Protein AF-A0A0T6XG56-F1 (afdb_monomer_lite)

Foldseek 3Di:
DDDQDFDPVLLVQLLVPDDPLLNCLQVPADDVVQLRLLLRFPAEAEAEEEPDQADLVLLCLQPVPPVHHHQEYEDAPVCVPPSCVSNVDHQKYHYQQAQWIDHPNDIDGHDDRHPLRRLLRSVPPPPDPPGYEYEYEYEPDDDQSNLVSNVVVVYFYEYEYEPPDPPPDPDDPVSGDHYDYNVCVVVSVVSSSSSNVSSVPDDDD

Radius of gyration: 16.88 Å; chains: 1; bounding box: 38×39×47 Å

Sequence (205 aa):
MAAIVVDEKRYADALSHLDEDARSWVEHAIPDAIAERFAAAAQIVLCADFHRPVRSEDAELYSRNTYAPVWLTFVTPGDMDRGWSRLGNPTGVCCHHTEYLWNRGELQRIPGSTIEERCRHLCPSQQAPKGHFVILLSFDGIQKELVEAVKDLGGVTIVVEDKQREAKDLIDPDNYDMRCPADIQQDILESLFALRRAYQTRPLC

Structure (mmCIF, N/CA/C/O backbone):
data_AF-A0A0T6XG56-F1
#
_entry.id   AF-A0A0T6XG56-F1
#
loop_
_atom_site.group_PDB
_atom_site.id
_atom_site.type_symbol
_atom_site.label_atom_id
_atom_site.label_alt_id
_atom_site.label_comp_id
_atom_site.label_asym_id
_atom_site.label_entity_id
_atom_site.label_seq_id
_atom_site.pdbx_PDB_ins_code
_atom_site.Cartn_x
_atom_site.Cartn_y
_atom_site.Cartn_z
_atom_site.occupancy
_atom_site.B_iso_or_equiv
_atom_site.auth_seq_id
_atom_site.auth_comp_id
_atom_site.auth_asym_id
_atom_site.auth_atom_id
_atom_site.pdbx_PDB_model_num
ATOM 1 N N . MET A 1 1 ? -14.809 -12.874 -2.628 1.00 50.81 1 MET A N 1
ATOM 2 C CA . MET A 1 1 ? -13.843 -12.687 -1.521 1.00 50.81 1 MET A CA 1
ATOM 3 C C . MET A 1 1 ? -14.579 -12.630 -0.195 1.00 50.81 1 MET A C 1
ATOM 5 O O . MET A 1 1 ? -15.725 -12.204 -0.185 1.00 50.81 1 MET A O 1
ATOM 9 N N . ALA A 1 2 ? -13.956 -13.068 0.902 1.00 52.12 2 ALA A N 1
ATOM 10 C CA . ALA A 1 2 ? -14.511 -12.829 2.234 1.00 52.12 2 ALA A CA 1
ATOM 11 C C . ALA A 1 2 ? -14.332 -11.343 2.573 1.00 52.12 2 ALA A C 1
ATOM 13 O O . ALA A 1 2 ? -13.209 -10.847 2.510 1.00 52.12 2 ALA A O 1
ATOM 14 N N . ALA A 1 3 ? -15.425 -10.642 2.872 1.00 68.50 3 ALA A N 1
ATOM 15 C CA . ALA A 1 3 ? -15.363 -9.256 3.320 1.00 68.50 3 ALA A CA 1
ATOM 16 C C . ALA A 1 3 ? -14.587 -9.167 4.646 1.00 68.50 3 ALA A C 1
ATOM 18 O O . ALA A 1 3 ? -14.721 -10.047 5.499 1.00 68.50 3 ALA A O 1
ATOM 19 N N . ILE A 1 4 ? -13.775 -8.119 4.813 1.00 80.94 4 ILE A N 1
ATOM 20 C CA . ILE A 1 4 ? -13.198 -7.776 6.117 1.00 80.94 4 ILE A CA 1
ATOM 21 C C . ILE A 1 4 ? -14.363 -7.291 6.981 1.00 80.94 4 ILE A C 1
ATOM 23 O O . ILE A 1 4 ? -15.010 -6.306 6.639 1.00 80.94 4 ILE A O 1
ATOM 27 N N . VAL A 1 5 ? -14.667 -8.023 8.052 1.00 84.19 5 VAL A N 1
ATOM 28 C CA . VAL A 1 5 ? -15.748 -7.675 8.980 1.00 84.19 5 VAL A CA 1
ATOM 29 C C . VAL A 1 5 ? -15.164 -6.842 10.109 1.00 84.19 5 VAL A C 1
ATOM 31 O O . VAL A 1 5 ? -14.217 -7.274 10.766 1.00 84.19 5 VAL A O 1
ATOM 34 N N . VAL A 1 6 ? -15.738 -5.663 10.327 1.00 88.06 6 VAL A N 1
ATOM 35 C CA . VAL A 1 6 ? -15.314 -4.717 11.359 1.00 88.06 6 VAL A CA 1
ATOM 36 C C . VAL A 1 6 ? -16.251 -4.846 12.556 1.00 88.06 6 VAL A C 1
ATOM 38 O O . VAL A 1 6 ? -17.465 -4.723 12.426 1.00 88.06 6 VAL A O 1
ATOM 41 N N . ASP A 1 7 ? -15.686 -5.105 13.732 1.00 91.31 7 ASP A N 1
ATOM 42 C CA . ASP A 1 7 ? -16.378 -4.887 15.004 1.00 91.31 7 ASP A CA 1
ATOM 43 C C . ASP A 1 7 ? -16.281 -3.406 15.402 1.00 91.31 7 ASP A C 1
ATOM 45 O O . ASP A 1 7 ? -15.208 -2.938 15.792 1.00 91.31 7 ASP A O 1
ATOM 49 N N . GLU A 1 8 ? -17.395 -2.682 15.283 1.00 92.25 8 GLU A N 1
ATOM 50 C CA . GLU A 1 8 ? -17.483 -1.235 15.528 1.00 92.25 8 GLU A CA 1
ATOM 51 C C . GLU A 1 8 ? -17.153 -0.852 16.977 1.00 92.25 8 GLU A C 1
ATOM 53 O O . GLU A 1 8 ? -16.490 0.156 17.220 1.00 92.25 8 GLU A O 1
ATOM 58 N N . LYS A 1 9 ? -17.562 -1.663 17.964 1.00 92.00 9 LYS A N 1
ATOM 59 C CA . LYS A 1 9 ? -17.290 -1.370 19.381 1.00 92.00 9 LYS A CA 1
ATOM 60 C C . LYS A 1 9 ? -15.808 -1.499 19.679 1.00 92.00 9 LYS A C 1
ATOM 62 O O . LYS A 1 9 ? -15.222 -0.639 20.332 1.00 92.00 9 LYS A O 1
ATOM 67 N N . ARG A 1 10 ? -15.203 -2.573 19.177 1.00 92.31 10 ARG A N 1
ATOM 68 C CA . ARG A 1 10 ? -13.766 -2.811 19.295 1.00 92.31 10 ARG A CA 1
ATOM 69 C C . ARG A 1 10 ? -12.958 -1.745 18.560 1.00 92.31 10 ARG A C 1
ATOM 71 O O . ARG A 1 10 ? -11.888 -1.375 19.028 1.00 92.31 10 ARG A O 1
ATOM 78 N N . TYR A 1 11 ? -13.460 -1.252 17.430 1.00 94.56 11 TYR A N 1
ATOM 79 C CA . TYR A 1 11 ? -12.831 -0.171 16.675 1.00 94.56 11 TYR A CA 1
ATOM 80 C C . TYR A 1 11 ? -12.846 1.148 17.452 1.00 94.56 11 TYR A C 1
ATOM 82 O O . TYR A 1 11 ? -11.791 1.748 17.652 1.00 94.56 11 TYR A O 1
ATOM 90 N N . ALA A 1 12 ? -14.008 1.542 17.979 1.00 93.69 12 ALA A N 1
ATOM 91 C CA . ALA A 1 12 ? -14.140 2.738 18.808 1.00 93.69 12 ALA A CA 1
ATOM 92 C C . ALA A 1 12 ? -13.254 2.676 20.068 1.00 93.69 12 ALA A C 1
ATOM 94 O O . ALA A 1 12 ? -12.592 3.656 20.407 1.00 93.69 12 ALA A O 1
ATOM 95 N N . ASP A 1 13 ? -13.182 1.515 20.731 1.00 93.62 13 ASP A N 1
ATOM 96 C CA . ASP A 1 13 ? -12.279 1.315 21.873 1.00 93.62 13 ASP A CA 1
ATOM 97 C C . ASP A 1 13 ? -10.799 1.375 21.460 1.00 93.62 13 ASP A C 1
ATOM 99 O O . ASP A 1 13 ? -9.976 1.943 22.173 1.00 93.62 13 ASP A O 1
ATOM 103 N N . ALA A 1 14 ? -10.427 0.840 20.295 1.00 94.81 14 ALA A N 1
ATOM 104 C CA . ALA A 1 14 ? -9.056 0.937 19.798 1.00 94.81 14 ALA A CA 1
ATOM 105 C C . ALA A 1 14 ? -8.639 2.398 19.551 1.00 94.81 14 ALA A C 1
ATOM 107 O O . ALA A 1 14 ? -7.557 2.799 19.986 1.00 94.81 14 ALA A O 1
ATOM 108 N N . LEU A 1 15 ? -9.509 3.199 18.925 1.00 94.81 15 LEU A N 1
ATOM 109 C CA . LEU A 1 15 ? -9.281 4.627 18.669 1.00 94.81 15 LEU A CA 1
ATOM 110 C C . LEU A 1 15 ? -9.064 5.430 19.956 1.00 94.81 15 LEU A C 1
ATOM 112 O O . LEU A 1 15 ? -8.134 6.238 20.043 1.00 94.81 15 LEU A O 1
ATOM 116 N N . SER A 1 16 ? -9.872 5.181 20.991 1.00 94.00 16 SER A N 1
ATOM 117 C CA . SER A 1 16 ? -9.779 5.917 22.259 1.00 94.00 16 SER A CA 1
ATOM 118 C C . SER A 1 16 ? -8.492 5.638 23.045 1.00 94.00 16 SER A C 1
ATOM 120 O O . SER A 1 16 ? -8.218 6.318 24.033 1.00 94.00 16 SER A O 1
ATOM 122 N N . HIS A 1 17 ? -7.714 4.636 22.636 1.00 92.25 17 HIS A N 1
ATOM 123 C CA . HIS A 1 17 ? -6.467 4.228 23.284 1.00 92.25 17 HIS A CA 1
ATOM 124 C C . HIS A 1 17 ? -5.208 4.566 22.490 1.00 92.25 17 HIS A C 1
ATOM 126 O O . HIS A 1 17 ? -4.105 4.271 22.952 1.00 92.25 17 HIS A O 1
ATOM 132 N N . LEU A 1 18 ? -5.362 5.191 21.325 1.00 94.19 18 LEU A N 1
ATOM 133 C CA . LEU A 1 18 ? -4.255 5.846 20.643 1.00 94.19 18 LEU A CA 1
ATOM 134 C C . LEU A 1 18 ? -3.805 7.082 21.423 1.00 94.19 18 LEU A C 1
ATOM 136 O O . LEU A 1 18 ? -4.609 7.691 22.139 1.00 94.19 18 LEU A O 1
ATOM 140 N N . ASP A 1 19 ? -2.531 7.443 21.279 1.00 95.25 19 ASP A N 1
ATOM 141 C CA . ASP A 1 19 ? -2.060 8.770 21.669 1.00 95.25 19 ASP A CA 1
ATOM 142 C C . ASP A 1 19 ? -2.712 9.861 20.797 1.00 95.25 19 ASP A C 1
ATOM 144 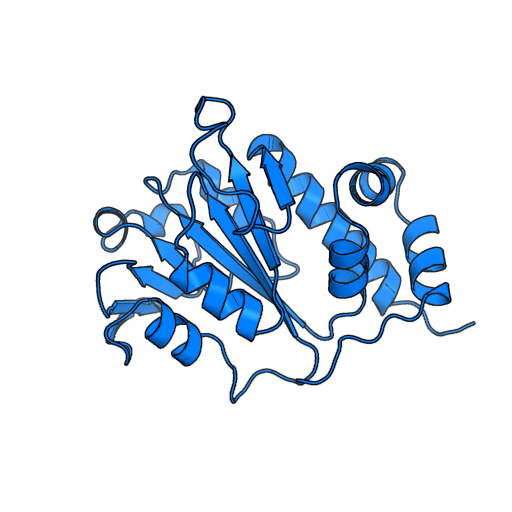O O . ASP A 1 19 ? -3.405 9.575 19.818 1.00 95.25 19 ASP A O 1
ATOM 148 N N . GLU A 1 20 ? -2.572 11.118 21.219 1.00 94.62 20 GLU A N 1
ATOM 149 C CA . GLU A 1 20 ? -3.250 12.253 20.582 1.00 94.62 20 GLU A CA 1
ATOM 150 C C . GLU A 1 20 ? -2.830 12.426 19.118 1.00 94.62 20 GLU A C 1
ATOM 152 O O . GLU A 1 20 ? -3.690 12.614 18.256 1.00 94.62 20 GLU A O 1
ATOM 157 N N . ASP A 1 21 ? -1.537 12.274 18.828 1.00 93.50 21 ASP A N 1
ATOM 158 C CA . ASP A 1 21 ? -0.991 12.433 17.482 1.00 93.50 21 ASP A CA 1
ATOM 159 C C . ASP A 1 21 ? -1.490 11.325 16.541 1.00 93.50 21 ASP A C 1
ATOM 161 O O . ASP A 1 21 ? -2.032 11.622 15.473 1.00 93.50 21 ASP A O 1
ATOM 165 N N . ALA A 1 22 ? -1.398 10.050 16.939 1.00 93.19 22 ALA A N 1
ATOM 166 C CA . ALA A 1 22 ? -1.873 8.939 16.116 1.00 93.19 22 ALA A CA 1
ATOM 167 C C . ALA A 1 22 ? -3.393 8.973 15.930 1.00 93.19 22 ALA A C 1
ATOM 169 O O . ALA A 1 22 ? -3.889 8.666 14.843 1.00 93.19 22 ALA A O 1
ATOM 170 N N . ARG A 1 23 ? -4.150 9.365 16.964 1.00 95.44 23 ARG A N 1
ATOM 171 C CA . ARG A 1 23 ? -5.603 9.534 16.845 1.00 95.44 23 ARG A CA 1
ATOM 172 C C . ARG A 1 23 ? -5.947 10.638 15.852 1.00 95.44 23 ARG A C 1
ATOM 174 O O . ARG A 1 23 ? -6.778 10.405 14.982 1.00 95.44 23 ARG A O 1
ATOM 181 N N . SER A 1 24 ? -5.282 11.789 15.942 1.00 94.56 24 SER A N 1
ATOM 182 C CA . SER A 1 24 ? -5.479 12.916 15.025 1.00 94.56 24 SER A CA 1
ATOM 183 C C . SER A 1 24 ? -5.231 12.510 13.570 1.00 94.56 24 SER A C 1
ATOM 185 O O . SER A 1 24 ? -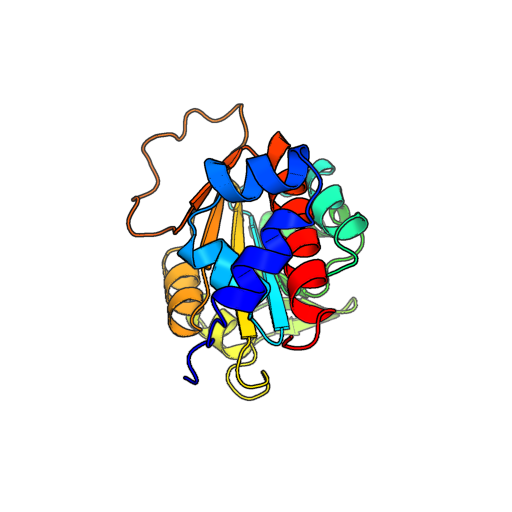6.052 12.793 12.694 1.00 94.56 24 SER A O 1
ATOM 187 N N . TRP A 1 25 ? -4.156 11.761 13.301 1.00 93.88 25 TRP A N 1
ATOM 188 C CA . TRP A 1 25 ? -3.893 11.234 11.961 1.00 93.88 25 TRP A CA 1
ATOM 189 C C . TRP A 1 25 ? -5.007 10.317 11.458 1.00 93.88 25 TRP A C 1
ATOM 191 O O . TRP A 1 25 ? -5.460 10.468 10.320 1.00 93.88 25 TRP A O 1
ATOM 201 N N . VAL A 1 26 ? -5.467 9.385 12.295 1.00 93.62 26 VAL A N 1
ATOM 202 C CA . VAL A 1 26 ? -6.533 8.446 11.926 1.00 93.62 26 VAL A CA 1
ATOM 203 C C . VAL A 1 26 ? -7.868 9.155 11.700 1.00 93.62 26 VAL A C 1
ATOM 205 O O . VAL A 1 26 ? -8.526 8.862 10.711 1.00 93.62 26 VAL A O 1
ATOM 208 N N . GLU A 1 27 ? -8.251 10.098 12.560 1.00 93.56 27 GLU A N 1
ATOM 209 C CA . GLU A 1 27 ? -9.559 10.770 12.505 1.00 93.56 27 GLU A CA 1
ATOM 210 C C . GLU A 1 27 ? -9.644 11.882 11.448 1.00 93.56 27 GLU A C 1
ATOM 212 O O . GLU A 1 27 ? -10.746 12.275 11.055 1.00 93.56 27 GLU A O 1
ATOM 217 N N . HIS A 1 28 ? -8.514 12.448 11.008 1.00 92.12 28 HIS A N 1
ATOM 218 C CA . HIS A 1 28 ? -8.523 13.647 10.159 1.00 92.12 28 HIS A CA 1
ATOM 219 C C . HIS A 1 28 ? -7.797 13.507 8.823 1.00 92.12 28 HIS A C 1
ATOM 221 O O . HIS A 1 28 ? -8.101 14.268 7.902 1.00 92.12 28 HIS A O 1
ATOM 227 N N . ALA A 1 29 ? -6.853 12.573 8.686 1.00 91.00 29 ALA A N 1
ATOM 228 C CA . ALA A 1 29 ? -6.098 12.403 7.442 1.00 91.00 29 ALA A CA 1
ATOM 229 C C . ALA A 1 29 ? -6.480 11.144 6.660 1.00 91.00 29 ALA A C 1
ATOM 231 O O . ALA A 1 29 ? -6.293 11.111 5.444 1.00 91.00 29 ALA A O 1
ATOM 232 N N . ILE A 1 30 ? -6.998 10.112 7.329 1.00 93.62 30 ILE A N 1
ATOM 233 C CA . ILE A 1 30 ? -7.275 8.812 6.716 1.00 93.62 30 ILE A CA 1
ATOM 234 C C . ILE A 1 30 ? -8.792 8.624 6.569 1.00 93.62 30 ILE A C 1
ATOM 236 O O . ILE A 1 30 ? -9.518 8.806 7.539 1.00 93.62 30 ILE A O 1
ATOM 240 N N . PRO A 1 31 ? -9.304 8.215 5.394 1.00 94.38 31 PRO A N 1
ATOM 241 C CA . PRO A 1 31 ? -10.710 7.842 5.259 1.00 94.38 31 PRO A CA 1
ATOM 242 C C . PRO A 1 31 ? -11.092 6.668 6.178 1.00 94.38 31 PRO A C 1
ATOM 244 O O . PRO A 1 31 ? -10.419 5.633 6.157 1.00 94.38 31 PRO A O 1
ATOM 247 N N . ASP A 1 32 ? -12.215 6.781 6.895 1.00 93.56 32 ASP A N 1
ATOM 248 C CA . ASP A 1 32 ? -12.692 5.781 7.870 1.00 93.56 32 ASP A CA 1
ATOM 249 C C . ASP A 1 32 ? -12.696 4.356 7.307 1.00 93.56 32 ASP A C 1
ATOM 251 O O . ASP A 1 32 ? -12.147 3.433 7.905 1.00 93.56 32 ASP A O 1
ATOM 255 N N . ALA A 1 33 ? -13.216 4.182 6.087 1.00 90.56 33 ALA A N 1
ATOM 256 C CA . ALA A 1 33 ? -13.281 2.880 5.429 1.00 90.56 33 ALA A CA 1
ATOM 257 C C . ALA A 1 33 ? -11.899 2.221 5.247 1.00 90.56 33 ALA A C 1
ATOM 259 O O . ALA A 1 33 ? -11.796 0.993 5.256 1.00 90.56 33 ALA A O 1
ATOM 260 N N . ILE A 1 34 ? -10.831 3.009 5.069 1.00 93.44 34 ILE A N 1
ATOM 261 C CA . ILE A 1 34 ? -9.455 2.500 4.995 1.00 93.44 34 ILE A CA 1
ATOM 262 C C . ILE A 1 34 ? -8.971 2.124 6.394 1.00 93.44 34 ILE A C 1
ATOM 264 O O . ILE A 1 34 ? -8.472 1.012 6.575 1.00 93.44 34 ILE A O 1
ATOM 268 N N . ALA A 1 35 ? -9.136 3.016 7.374 1.00 95.19 35 ALA A N 1
ATOM 269 C CA . ALA A 1 35 ? -8.678 2.808 8.746 1.00 95.19 35 ALA A CA 1
ATOM 270 C C . ALA A 1 35 ? -9.337 1.581 9.402 1.00 95.19 35 ALA A C 1
ATOM 272 O O . ALA A 1 35 ? -8.647 0.722 9.959 1.00 95.19 35 ALA A O 1
ATOM 273 N N . GLU A 1 36 ? -10.653 1.431 9.254 1.00 94.12 36 GLU A N 1
ATOM 274 C CA . GLU A 1 36 ? -11.427 0.294 9.757 1.00 94.12 36 GLU A CA 1
ATOM 275 C C . GLU A 1 36 ? -10.974 -1.033 9.138 1.00 94.12 36 GLU A C 1
ATOM 277 O O . GLU A 1 36 ? -10.688 -2.004 9.849 1.00 94.12 36 GLU A O 1
ATOM 282 N N . ARG A 1 37 ? -10.852 -1.083 7.804 1.00 91.69 37 ARG A N 1
ATOM 283 C CA . ARG A 1 37 ? -10.402 -2.288 7.088 1.00 91.69 37 ARG A CA 1
ATOM 284 C C . ARG A 1 37 ? -8.962 -2.636 7.438 1.00 91.69 37 ARG A C 1
ATOM 286 O O . ARG A 1 37 ? -8.660 -3.814 7.624 1.00 91.69 37 ARG A O 1
ATOM 293 N N . PHE A 1 38 ? -8.091 -1.639 7.575 1.00 93.19 38 PHE A N 1
ATOM 294 C CA . PHE A 1 38 ? -6.709 -1.830 8.006 1.00 93.19 38 PHE A CA 1
ATOM 295 C C . PHE A 1 38 ? -6.641 -2.427 9.416 1.00 93.19 38 PHE A C 1
ATOM 297 O O . PHE A 1 38 ? -5.903 -3.388 9.659 1.00 93.19 38 PHE A O 1
ATOM 304 N N . ALA A 1 39 ? -7.429 -1.899 10.353 1.00 93.69 39 ALA A N 1
ATOM 305 C CA . ALA A 1 39 ? -7.471 -2.391 11.725 1.00 93.69 39 ALA A CA 1
ATOM 306 C C . ALA A 1 39 ? -7.979 -3.843 11.792 1.00 93.69 39 ALA A C 1
ATOM 308 O O . ALA A 1 39 ? -7.359 -4.693 12.439 1.00 93.69 39 ALA A O 1
ATOM 309 N N . ALA A 1 40 ? -9.063 -4.140 11.069 1.00 90.81 40 ALA A N 1
ATOM 310 C CA . ALA A 1 40 ? -9.760 -5.423 11.116 1.00 90.81 40 ALA A CA 1
ATOM 311 C C . ALA A 1 40 ? -9.145 -6.530 10.240 1.00 90.81 40 ALA A C 1
ATOM 313 O O . ALA A 1 40 ? -9.456 -7.707 10.439 1.00 90.81 40 ALA A O 1
ATOM 314 N N . ALA A 1 41 ? -8.269 -6.202 9.284 1.00 89.31 41 ALA A N 1
ATOM 315 C CA . ALA A 1 41 ? -7.670 -7.201 8.400 1.00 89.31 41 ALA A CA 1
ATOM 316 C C . ALA A 1 41 ? -6.938 -8.304 9.187 1.00 89.31 41 ALA A C 1
ATOM 318 O O . ALA A 1 41 ? -6.260 -8.046 10.180 1.00 89.31 41 ALA A O 1
ATOM 319 N N . ALA A 1 42 ? -6.977 -9.548 8.723 1.00 84.25 42 ALA A N 1
ATOM 320 C CA . ALA A 1 42 ? -6.139 -10.609 9.279 1.00 84.25 42 ALA A CA 1
ATOM 321 C C . ALA A 1 42 ? -4.655 -10.362 8.956 1.00 84.25 42 ALA A C 1
ATOM 323 O O . ALA A 1 42 ? -3.786 -10.570 9.801 1.00 84.25 42 ALA A O 1
ATOM 324 N N . GLN A 1 43 ? -4.373 -9.828 7.766 1.00 85.31 43 GLN A N 1
ATOM 325 C CA . GLN A 1 43 ? -3.022 -9.546 7.286 1.00 85.31 43 GLN A CA 1
ATOM 326 C C . GLN A 1 43 ? -2.992 -8.263 6.450 1.00 85.31 43 GLN A C 1
ATOM 328 O O . GLN A 1 43 ? -3.908 -8.016 5.671 1.00 85.31 43 GLN A O 1
ATOM 333 N N . ILE A 1 44 ? -1.918 -7.484 6.583 1.00 87.75 44 ILE A N 1
ATOM 334 C CA . ILE A 1 44 ? -1.629 -6.335 5.719 1.00 87.75 44 ILE A CA 1
ATOM 335 C C . ILE A 1 44 ? -0.572 -6.751 4.700 1.00 87.75 44 ILE A C 1
ATOM 337 O O . ILE A 1 44 ? 0.439 -7.351 5.071 1.00 87.75 44 ILE A O 1
ATOM 341 N N . VAL A 1 45 ? -0.810 -6.446 3.426 1.00 87.88 45 VAL A N 1
ATOM 342 C CA . VAL A 1 45 ? 0.158 -6.642 2.341 1.00 87.88 45 VAL A CA 1
ATOM 343 C C . VAL A 1 45 ? 0.499 -5.272 1.778 1.00 87.88 45 VAL A C 1
ATOM 345 O O . VAL A 1 45 ? -0.315 -4.668 1.086 1.00 87.88 45 VAL A O 1
ATOM 348 N N . LEU A 1 46 ? 1.688 -4.774 2.109 1.00 89.12 46 LEU A N 1
ATOM 349 C CA . LEU A 1 46 ? 2.153 -3.472 1.651 1.00 89.12 46 LEU A CA 1
ATOM 350 C C . LEU A 1 46 ? 2.942 -3.624 0.349 1.00 89.12 46 LEU A C 1
ATOM 352 O O . LEU A 1 46 ? 3.906 -4.386 0.295 1.00 89.12 46 LEU A O 1
ATOM 356 N N . CYS A 1 47 ? 2.558 -2.883 -0.679 1.00 90.88 47 CYS A N 1
ATOM 357 C CA . CYS A 1 47 ? 3.247 -2.791 -1.959 1.00 90.88 47 CYS A CA 1
ATOM 358 C C . CYS A 1 47 ? 3.696 -1.346 -2.190 1.00 90.88 47 CYS A C 1
ATOM 360 O O . CYS A 1 47 ? 3.022 -0.410 -1.762 1.00 90.88 47 CYS A O 1
ATOM 362 N N . ALA A 1 48 ? 4.807 -1.162 -2.893 1.00 92.38 48 ALA A N 1
ATOM 363 C CA . ALA A 1 48 ? 5.294 0.148 -3.315 1.00 92.38 48 ALA A CA 1
ATOM 364 C C . ALA A 1 48 ? 5.391 0.202 -4.841 1.00 92.38 48 ALA A C 1
ATOM 366 O O . ALA A 1 48 ? 5.777 -0.782 -5.463 1.00 92.38 48 ALA A O 1
ATOM 367 N N . ASP A 1 49 ? 5.057 1.336 -5.441 1.00 92.88 49 ASP A N 1
ATOM 368 C CA . ASP A 1 49 ? 5.024 1.534 -6.888 1.00 92.88 49 ASP A CA 1
ATOM 369 C C . ASP A 1 49 ? 5.658 2.877 -7.254 1.00 92.88 49 ASP A C 1
ATOM 371 O O . ASP A 1 49 ? 5.084 3.936 -7.019 1.00 92.88 49 ASP A O 1
ATOM 375 N N . PHE A 1 50 ? 6.879 2.838 -7.783 1.00 92.38 50 PHE A N 1
ATOM 376 C CA . PHE A 1 50 ? 7.678 4.025 -8.070 1.00 92.38 50 PHE A CA 1
ATOM 377 C C . PHE A 1 50 ? 7.586 4.422 -9.545 1.00 92.38 50 PHE A C 1
ATOM 379 O O . PHE A 1 50 ? 8.221 3.810 -10.405 1.00 92.38 50 PHE A O 1
ATOM 386 N N . HIS A 1 51 ? 6.876 5.522 -9.823 1.00 88.62 51 HIS A N 1
ATOM 387 C CA . HIS A 1 51 ? 6.812 6.178 -11.146 1.00 88.62 51 HIS A CA 1
ATOM 388 C C . HIS A 1 51 ? 7.915 7.220 -11.356 1.00 88.62 51 HIS A C 1
ATOM 390 O O . HIS A 1 51 ? 7.975 7.927 -12.364 1.00 88.62 51 HIS A O 1
ATOM 396 N N . ARG A 1 52 ? 8.825 7.311 -10.389 1.00 88.38 52 ARG A N 1
ATOM 397 C CA . ARG A 1 52 ? 10.040 8.118 -10.423 1.00 88.38 52 ARG A CA 1
ATOM 398 C C . ARG A 1 52 ? 11.253 7.250 -10.089 1.00 88.38 52 ARG A C 1
ATOM 400 O O . ARG A 1 52 ? 11.077 6.189 -9.494 1.00 88.38 52 ARG A O 1
ATOM 407 N N . PRO A 1 53 ? 12.479 7.712 -10.397 1.00 89.94 53 PRO A N 1
ATOM 408 C CA . PRO A 1 53 ? 13.678 7.038 -9.930 1.00 89.94 53 PRO A CA 1
ATOM 409 C C . PRO A 1 53 ? 13.666 6.827 -8.412 1.00 89.94 53 PRO A C 1
ATOM 411 O O . PRO A 1 53 ? 13.334 7.759 -7.666 1.00 89.94 53 PRO A O 1
ATOM 414 N N . VAL A 1 54 ? 14.056 5.631 -7.971 1.00 90.62 54 VAL A N 1
ATOM 415 C CA . VAL A 1 54 ? 14.201 5.295 -6.544 1.00 90.62 54 VAL A CA 1
ATOM 416 C C . VAL A 1 54 ? 15.322 6.132 -5.932 1.00 90.62 54 VAL A C 1
ATOM 418 O O . VAL A 1 54 ? 16.418 6.226 -6.490 1.00 90.62 54 VAL A O 1
ATOM 421 N N . ARG A 1 55 ? 15.088 6.734 -4.770 1.00 89.94 55 ARG A N 1
ATOM 422 C CA . ARG A 1 55 ? 16.044 7.589 -4.057 1.00 89.94 55 ARG A CA 1
ATOM 423 C C . ARG A 1 55 ? 16.442 6.971 -2.718 1.00 89.94 55 ARG A C 1
ATOM 425 O O . ARG A 1 55 ? 15.894 5.960 -2.294 1.00 89.94 55 ARG A O 1
ATOM 432 N N . SER A 1 56 ? 17.448 7.550 -2.071 1.00 88.19 56 SER A N 1
ATOM 433 C CA . SER A 1 56 ? 17.937 7.043 -0.783 1.00 88.19 56 SER A CA 1
ATOM 434 C C . SER A 1 56 ? 16.937 7.283 0.346 1.00 88.19 56 SER A C 1
ATOM 436 O O . SER A 1 56 ? 16.885 6.491 1.282 1.00 88.19 56 SER A O 1
ATOM 438 N N . GLU A 1 57 ? 16.132 8.344 0.257 1.00 86.88 57 GLU A N 1
ATOM 439 C CA . GLU A 1 57 ? 15.114 8.664 1.262 1.00 86.88 57 GLU A CA 1
ATOM 440 C C . GLU A 1 57 ? 14.005 7.597 1.298 1.00 86.88 57 GLU A C 1
ATOM 442 O O . GLU A 1 57 ? 13.474 7.288 2.360 1.00 86.88 57 GLU A O 1
ATOM 447 N N . ASP A 1 58 ? 13.733 6.936 0.166 1.00 87.50 58 ASP A N 1
ATOM 448 C CA . ASP A 1 58 ? 12.734 5.862 0.074 1.00 87.50 58 ASP A CA 1
ATOM 449 C C . ASP A 1 58 ? 13.098 4.635 0.935 1.00 87.50 58 ASP A C 1
ATOM 451 O O . ASP A 1 58 ? 12.242 3.801 1.234 1.00 87.50 58 ASP A O 1
ATOM 455 N N . ALA A 1 59 ? 14.358 4.509 1.369 1.00 87.19 59 ALA A N 1
ATOM 456 C CA . ALA A 1 59 ? 14.812 3.432 2.247 1.00 87.19 59 ALA A CA 1
ATOM 457 C C . ALA A 1 59 ? 14.170 3.481 3.646 1.00 87.19 59 ALA A C 1
ATOM 459 O O . ALA A 1 59 ? 14.089 2.452 4.329 1.00 87.19 59 ALA A O 1
ATOM 460 N N . GLU A 1 60 ? 13.686 4.646 4.093 1.00 84.88 60 GLU A N 1
ATOM 461 C CA . GLU A 1 60 ? 12.968 4.755 5.370 1.00 84.88 60 GLU A CA 1
ATOM 462 C C . GLU A 1 60 ? 11.706 3.891 5.389 1.00 84.88 60 GLU A C 1
ATOM 464 O O . GLU A 1 60 ? 11.412 3.261 6.410 1.00 84.88 60 GLU A O 1
ATOM 469 N N . LEU A 1 61 ? 11.028 3.755 4.243 1.00 85.50 61 LEU A N 1
ATOM 470 C CA . LEU A 1 61 ? 9.861 2.887 4.083 1.00 85.50 61 LEU A CA 1
ATOM 471 C C . LEU A 1 61 ? 10.163 1.418 4.435 1.00 85.50 61 LEU A C 1
ATOM 473 O O . LEU A 1 61 ? 9.282 0.722 4.937 1.00 85.50 61 LEU A O 1
ATOM 477 N N . TYR A 1 62 ? 11.394 0.955 4.191 1.00 83.88 62 TYR A N 1
ATOM 478 C CA . TYR A 1 62 ? 11.817 -0.444 4.350 1.00 83.88 62 TYR A CA 1
ATOM 479 C C . TYR A 1 62 ? 12.520 -0.707 5.684 1.00 83.88 62 TYR A C 1
ATOM 481 O O . TYR A 1 62 ? 12.493 -1.829 6.183 1.00 83.88 62 TYR A O 1
ATOM 489 N N . SER A 1 63 ? 13.157 0.310 6.265 1.00 75.19 63 SER A N 1
ATOM 490 C CA . SER A 1 63 ? 13.914 0.176 7.517 1.00 75.19 63 SER A CA 1
ATOM 491 C C . SER A 1 63 ? 13.055 0.338 8.773 1.00 75.19 63 SER A C 1
ATOM 493 O O . SER A 1 63 ? 13.352 -0.294 9.786 1.00 75.19 63 SER A O 1
ATOM 495 N N . ARG A 1 64 ? 11.988 1.149 8.723 1.00 62.53 64 ARG A N 1
ATOM 496 C CA . ARG A 1 64 ? 11.153 1.480 9.896 1.00 62.53 64 ARG A CA 1
ATOM 497 C C . ARG A 1 64 ? 9.848 0.680 9.990 1.00 62.53 64 ARG A C 1
ATOM 499 O O . ARG A 1 64 ? 9.367 0.431 11.094 1.00 62.53 64 ARG A O 1
ATOM 506 N N . ASN A 1 65 ? 9.315 0.175 8.872 1.00 58.53 65 ASN A N 1
ATOM 507 C CA . ASN A 1 65 ? 8.089 -0.640 8.853 1.00 58.53 65 ASN A CA 1
ATOM 508 C C . ASN A 1 65 ? 8.331 -2.098 9.266 1.00 58.53 65 ASN A C 1
ATOM 510 O O . ASN A 1 65 ? 8.191 -3.039 8.486 1.00 58.53 65 ASN A O 1
ATOM 514 N N . THR A 1 66 ? 8.659 -2.296 10.539 1.00 56.75 66 THR A N 1
ATOM 515 C CA . THR A 1 66 ? 8.821 -3.632 11.133 1.00 56.75 66 THR A CA 1
ATOM 516 C C . THR A 1 66 ? 7.500 -4.401 11.263 1.00 56.75 66 THR A C 1
ATOM 518 O O . THR A 1 66 ? 7.517 -5.625 11.381 1.00 56.75 66 THR A O 1
ATOM 521 N N . TYR A 1 67 ? 6.354 -3.710 11.209 1.00 65.62 67 TYR A N 1
ATOM 522 C CA . TYR A 1 67 ? 5.026 -4.301 11.414 1.00 65.62 67 TYR A CA 1
ATOM 523 C C . TYR A 1 67 ? 4.421 -4.949 10.158 1.00 65.62 67 TYR A C 1
ATOM 525 O O . TYR A 1 67 ? 3.684 -5.928 10.280 1.00 65.62 67 TYR A O 1
ATOM 533 N N . ALA A 1 68 ? 4.747 -4.450 8.960 1.00 74.31 68 ALA A N 1
ATOM 534 C CA . ALA A 1 68 ? 4.515 -5.156 7.701 1.00 74.31 68 ALA A CA 1
ATOM 535 C C . ALA A 1 68 ? 5.596 -4.754 6.683 1.00 74.31 68 ALA A C 1
ATOM 537 O O . ALA A 1 68 ? 5.559 -3.627 6.180 1.00 74.31 68 ALA A O 1
ATOM 538 N N . PRO A 1 69 ? 6.560 -5.640 6.370 1.00 81.88 69 PRO A N 1
ATOM 539 C CA . PRO A 1 69 ? 7.566 -5.330 5.366 1.00 81.88 69 PRO A CA 1
ATOM 540 C C . PRO A 1 69 ? 6.897 -5.120 4.007 1.00 81.88 69 PRO A C 1
ATOM 542 O O . PRO A 1 69 ? 5.925 -5.806 3.673 1.00 81.88 69 PRO A O 1
ATOM 545 N N . VAL A 1 70 ? 7.442 -4.201 3.206 1.00 87.06 70 VAL A N 1
ATOM 546 C CA . VAL A 1 70 ? 7.013 -4.034 1.813 1.00 87.06 70 VAL A CA 1
ATOM 547 C C . VAL A 1 70 ? 7.241 -5.354 1.088 1.00 87.06 70 VAL A C 1
ATOM 549 O O . VAL A 1 70 ? 8.366 -5.848 0.979 1.00 87.06 70 VAL A O 1
ATOM 552 N N . TRP A 1 71 ? 6.150 -5.949 0.633 1.00 85.44 71 TRP A N 1
ATOM 553 C CA . TRP A 1 71 ? 6.120 -7.282 0.064 1.00 85.44 71 TRP A CA 1
ATOM 554 C C . TRP A 1 71 ? 6.555 -7.281 -1.405 1.00 85.44 71 TRP A C 1
ATOM 556 O O . TRP A 1 71 ? 7.306 -8.164 -1.820 1.00 85.44 71 TRP A O 1
ATOM 566 N N . LEU A 1 72 ? 6.140 -6.273 -2.172 1.00 88.00 72 LEU A N 1
ATOM 567 C CA . LEU A 1 72 ? 6.523 -6.115 -3.571 1.00 88.00 72 LEU A CA 1
ATOM 568 C C . LEU A 1 72 ? 6.704 -4.644 -3.925 1.00 88.00 72 LEU A C 1
ATOM 570 O O . LEU A 1 72 ? 5.890 -3.794 -3.563 1.00 88.00 72 LEU A O 1
ATOM 574 N N . THR A 1 73 ? 7.768 -4.377 -4.667 1.00 91.62 73 THR A N 1
ATOM 575 C CA . THR A 1 73 ? 8.121 -3.058 -5.174 1.00 91.62 73 THR A CA 1
ATOM 576 C C . THR A 1 73 ? 8.053 -3.075 -6.692 1.00 91.62 73 THR A C 1
ATOM 578 O O . THR A 1 73 ? 8.689 -3.915 -7.323 1.00 91.62 73 THR A O 1
ATOM 581 N N . PHE A 1 74 ? 7.331 -2.139 -7.289 1.00 91.31 74 PHE A N 1
ATOM 582 C CA . PHE A 1 74 ? 7.338 -1.891 -8.722 1.00 91.31 74 PHE A CA 1
ATOM 583 C C . PHE A 1 74 ? 8.216 -0.682 -9.021 1.00 91.31 74 PHE A C 1
ATOM 585 O O . PHE A 1 74 ? 8.133 0.335 -8.332 1.00 91.31 74 PHE A O 1
ATOM 592 N N . VAL A 1 75 ? 9.087 -0.808 -10.018 1.00 91.94 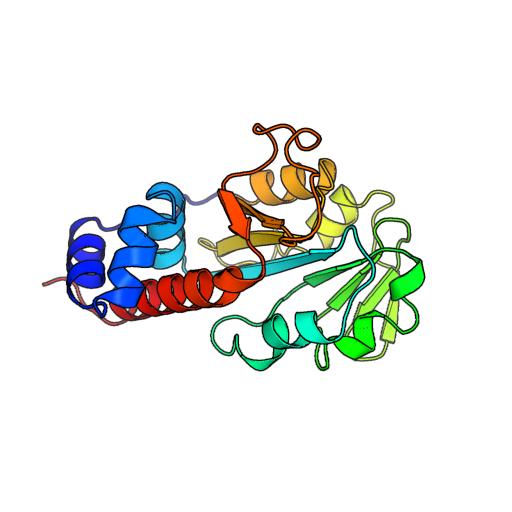75 VAL A N 1
ATOM 593 C CA . VAL A 1 75 ? 10.041 0.239 -10.391 1.00 91.94 75 VAL A CA 1
ATOM 594 C C . VAL A 1 75 ? 10.129 0.419 -11.901 1.00 91.94 75 VAL A C 1
ATOM 596 O O . VAL A 1 75 ? 9.826 -0.480 -12.699 1.00 91.94 75 VAL A O 1
ATOM 599 N N . THR A 1 76 ? 10.639 1.584 -12.293 1.00 88.25 76 THR A N 1
ATOM 600 C CA . THR A 1 76 ? 10.989 1.865 -13.683 1.00 88.25 76 THR A CA 1
ATOM 601 C C . THR A 1 76 ? 12.148 0.971 -14.165 1.00 88.25 76 THR A C 1
ATOM 603 O O . THR A 1 76 ? 12.940 0.481 -13.355 1.00 88.25 76 THR A O 1
ATOM 606 N N . PRO A 1 77 ? 12.316 0.758 -15.486 1.00 85.25 77 PRO A N 1
ATOM 607 C CA . PRO A 1 77 ? 13.385 -0.094 -16.017 1.00 85.25 77 PRO A CA 1
ATOM 608 C C . PRO A 1 77 ? 14.792 0.321 -15.584 1.00 85.25 77 PRO A C 1
ATOM 610 O O . PRO A 1 77 ? 15.632 -0.543 -15.359 1.00 85.25 77 PRO A O 1
ATOM 613 N N . GLY A 1 78 ? 15.044 1.625 -15.425 1.00 84.31 78 GLY A N 1
ATOM 614 C CA . GLY A 1 78 ? 16.352 2.136 -15.005 1.00 84.31 78 GLY A CA 1
ATOM 615 C C . GLY A 1 78 ? 16.742 1.738 -13.579 1.00 84.31 78 GLY A C 1
ATOM 616 O O . GLY A 1 78 ? 17.929 1.674 -13.264 1.00 84.31 78 GLY A O 1
ATOM 617 N N . ASP A 1 79 ? 15.766 1.425 -12.726 1.00 86.44 79 ASP A N 1
ATOM 618 C CA . ASP A 1 79 ? 16.009 1.056 -11.333 1.00 86.44 79 ASP A CA 1
ATOM 619 C C . ASP A 1 79 ? 16.132 -0.456 -11.108 1.00 86.44 79 ASP A C 1
ATOM 621 O O . ASP A 1 79 ? 16.560 -0.854 -10.024 1.00 86.44 79 ASP A O 1
ATOM 625 N N . MET A 1 80 ? 15.836 -1.294 -12.111 1.00 82.25 80 MET A N 1
ATOM 626 C CA . MET A 1 80 ? 15.911 -2.761 -12.002 1.00 82.25 80 MET A CA 1
ATOM 627 C C . MET A 1 80 ? 17.327 -3.299 -11.791 1.00 82.25 80 MET A C 1
ATOM 629 O O . MET A 1 80 ? 17.497 -4.325 -11.137 1.00 82.25 80 MET A O 1
ATOM 633 N N . ASP A 1 81 ? 18.345 -2.616 -12.311 1.00 76.81 81 ASP A N 1
ATOM 634 C CA . ASP A 1 81 ? 19.724 -3.092 -12.188 1.00 76.81 81 ASP A CA 1
ATOM 635 C C . ASP A 1 81 ? 20.307 -2.793 -10.804 1.00 76.81 81 ASP A C 1
ATOM 637 O O . ASP A 1 81 ? 20.918 -3.656 -10.173 1.00 76.81 81 ASP A O 1
ATOM 641 N N . ARG A 1 82 ? 20.169 -1.543 -10.340 1.00 76.25 82 ARG A N 1
ATOM 642 C CA . ARG A 1 82 ? 20.798 -1.063 -9.092 1.00 76.25 82 ARG A CA 1
ATOM 643 C C . ARG A 1 82 ? 19.985 -0.032 -8.316 1.00 76.25 82 ARG A C 1
ATOM 645 O O . ARG A 1 82 ? 20.326 0.245 -7.173 1.00 76.25 82 ARG A O 1
ATOM 652 N N . GLY A 1 83 ? 18.945 0.560 -8.899 1.00 79.56 83 GLY A N 1
ATOM 653 C CA . GLY A 1 83 ? 18.147 1.579 -8.210 1.00 79.56 83 GLY A CA 1
ATOM 654 C C . GLY A 1 83 ? 17.513 1.035 -6.933 1.00 79.56 83 GLY A C 1
ATOM 655 O O . GLY A 1 83 ? 17.592 1.662 -5.877 1.00 79.56 83 GLY A O 1
ATOM 656 N N . TRP A 1 84 ? 17.010 -0.200 -6.996 1.00 81.94 84 TRP A N 1
ATOM 657 C CA . TRP A 1 84 ? 16.411 -0.888 -5.853 1.00 81.94 84 TRP A CA 1
ATOM 658 C C . TRP A 1 84 ? 17.383 -1.179 -4.704 1.00 81.94 84 TRP A C 1
ATOM 660 O O . TRP A 1 84 ? 16.936 -1.325 -3.568 1.00 81.94 84 TRP A O 1
ATOM 670 N N . SER A 1 85 ? 18.702 -1.234 -4.940 1.00 83.38 85 SER A N 1
ATOM 671 C CA . SER A 1 85 ? 19.660 -1.499 -3.856 1.00 83.38 85 SER A CA 1
ATOM 672 C C . SER A 1 85 ? 19.683 -0.366 -2.827 1.00 83.38 85 SER A C 1
ATOM 674 O O . SER A 1 85 ? 20.083 -0.584 -1.685 1.00 83.38 85 SER A O 1
ATOM 676 N N . ARG A 1 86 ? 19.228 0.837 -3.211 1.00 86.19 86 ARG A N 1
ATOM 677 C CA . ARG A 1 86 ? 19.052 1.989 -2.312 1.00 86.19 86 ARG A CA 1
ATOM 678 C C . ARG A 1 86 ? 18.027 1.713 -1.213 1.00 86.19 86 ARG A C 1
ATOM 680 O O . ARG A 1 86 ? 18.157 2.273 -0.137 1.00 86.19 86 ARG A O 1
ATOM 687 N N . LEU A 1 87 ? 17.073 0.810 -1.452 1.00 84.56 87 LEU A N 1
ATOM 688 C CA . LEU A 1 87 ? 16.024 0.439 -0.497 1.00 84.56 87 LEU A CA 1
ATOM 689 C C . LEU A 1 87 ? 16.540 -0.463 0.638 1.00 84.56 87 LEU A C 1
ATOM 691 O O . LEU A 1 87 ? 15.827 -0.700 1.608 1.00 84.56 87 LEU A O 1
ATOM 695 N N . GLY A 1 88 ? 17.765 -0.991 0.522 1.00 74.75 88 GLY A N 1
ATOM 696 C CA . GLY A 1 88 ? 18.471 -1.726 1.576 1.00 74.75 88 GLY A CA 1
ATOM 697 C C . GLY A 1 88 ? 17.955 -3.139 1.877 1.00 74.75 88 GLY A C 1
ATOM 698 O O . GLY A 1 88 ? 18.757 -3.985 2.264 1.00 74.75 88 GLY A O 1
ATOM 699 N N . ASN A 1 89 ? 16.661 -3.426 1.682 1.00 70.88 89 ASN A N 1
ATOM 700 C CA . ASN A 1 89 ? 16.076 -4.751 1.922 1.00 70.88 89 ASN A CA 1
ATOM 701 C C . ASN A 1 89 ? 14.709 -4.980 1.222 1.00 70.88 89 ASN A C 1
ATOM 703 O O . ASN A 1 89 ? 13.707 -5.210 1.905 1.00 70.88 89 ASN A O 1
ATOM 707 N N . PRO A 1 90 ? 14.599 -4.890 -0.118 1.00 72.62 90 PRO A N 1
ATOM 708 C CA . PRO A 1 90 ? 13.328 -5.166 -0.779 1.00 72.62 90 PRO A CA 1
ATOM 709 C C . PRO A 1 90 ? 13.031 -6.673 -0.818 1.00 72.62 90 PRO A C 1
ATOM 711 O O . PRO A 1 90 ? 13.869 -7.475 -1.235 1.00 72.62 90 PRO A O 1
ATOM 714 N N . THR A 1 91 ? 11.813 -7.058 -0.425 1.00 77.81 91 THR A N 1
ATOM 715 C CA . THR A 1 91 ? 11.354 -8.460 -0.437 1.00 77.81 91 THR A CA 1
ATOM 716 C C . THR A 1 91 ? 11.197 -9.000 -1.864 1.00 77.81 91 THR A C 1
ATOM 718 O O . THR A 1 91 ? 11.461 -10.175 -2.108 1.00 77.81 91 THR A O 1
ATOM 721 N N . GLY A 1 92 ? 10.827 -8.140 -2.816 1.00 86.56 92 GLY A N 1
ATOM 722 C CA . GLY A 1 92 ? 10.771 -8.440 -4.244 1.00 86.56 92 GLY A CA 1
ATOM 723 C C . GLY A 1 92 ? 10.644 -7.158 -5.068 1.00 86.56 92 GLY A C 1
ATOM 724 O O . GLY A 1 92 ? 9.935 -6.241 -4.662 1.00 86.56 92 GLY A O 1
ATOM 725 N N . VAL A 1 93 ? 11.326 -7.085 -6.211 1.00 89.38 93 VAL A N 1
ATOM 726 C CA . VAL A 1 93 ? 11.350 -5.902 -7.088 1.00 89.38 93 VAL A CA 1
ATOM 727 C C . VAL A 1 93 ? 10.964 -6.301 -8.505 1.00 89.38 93 VAL A C 1
ATOM 729 O O . VAL A 1 93 ? 11.672 -7.076 -9.141 1.00 89.38 93 VAL A O 1
ATOM 732 N N . CYS A 1 94 ? 9.850 -5.782 -9.007 1.00 89.31 94 CYS A N 1
ATOM 733 C CA . CYS A 1 94 ? 9.355 -6.023 -10.354 1.00 89.31 94 CYS A CA 1
ATOM 734 C C . CYS A 1 94 ? 9.476 -4.762 -11.211 1.00 89.31 94 CYS A C 1
ATOM 736 O O . CYS A 1 94 ? 9.325 -3.638 -10.733 1.00 89.31 94 CYS A O 1
ATOM 738 N N . CYS A 1 95 ? 9.708 -4.951 -12.504 1.00 87.12 95 CYS A N 1
ATOM 739 C CA . CYS A 1 95 ? 9.685 -3.859 -13.459 1.00 87.12 95 CYS A CA 1
ATOM 740 C C . CYS A 1 95 ? 8.279 -3.638 -14.019 1.00 87.12 95 CYS A C 1
ATOM 742 O O . CYS A 1 95 ? 7.571 -4.591 -14.367 1.00 87.12 95 CYS A O 1
ATOM 744 N N . HIS A 1 96 ? 7.915 -2.377 -14.249 1.00 85.56 96 HIS A N 1
ATOM 745 C CA . HIS A 1 96 ? 6.703 -2.046 -15.007 1.00 85.56 96 HIS A CA 1
ATOM 746 C C . HIS A 1 96 ? 6.713 -2.622 -16.430 1.00 85.56 96 HIS A C 1
ATOM 748 O O . HIS A 1 96 ? 5.691 -3.103 -16.915 1.00 85.56 96 HIS A O 1
ATOM 754 N N . HIS A 1 97 ? 7.876 -2.633 -17.086 1.00 83.94 97 HIS A N 1
ATOM 755 C CA . HIS A 1 97 ? 7.990 -2.926 -18.521 1.00 83.94 97 HIS A CA 1
ATOM 756 C C . HIS A 1 97 ? 8.634 -4.273 -18.850 1.00 83.94 97 HIS A C 1
ATOM 758 O O . HIS A 1 97 ? 8.710 -4.638 -20.021 1.00 83.94 97 HIS A O 1
ATOM 764 N N . THR A 1 98 ? 9.126 -5.010 -17.854 1.00 83.44 98 THR A N 1
ATOM 765 C CA . THR A 1 98 ? 9.774 -6.304 -18.086 1.00 83.44 98 THR A CA 1
ATOM 766 C C . THR A 1 98 ? 9.134 -7.400 -17.247 1.00 83.44 98 THR A C 1
ATOM 768 O O . THR A 1 98 ? 8.547 -7.155 -16.196 1.00 83.44 98 THR A O 1
ATOM 771 N N . GLU A 1 99 ? 9.251 -8.632 -17.729 1.00 85.88 99 GLU A N 1
ATOM 772 C CA . GLU A 1 99 ? 8.744 -9.843 -17.076 1.00 85.88 99 GLU A CA 1
ATOM 773 C C . GLU A 1 99 ? 9.659 -10.362 -15.957 1.00 85.88 99 GLU A C 1
ATOM 775 O O . GLU A 1 99 ? 9.565 -11.519 -15.554 1.00 85.88 99 GLU A O 1
ATOM 780 N N . TYR A 1 100 ? 10.571 -9.524 -15.464 1.00 86.00 100 TYR A N 1
ATOM 781 C CA . TYR A 1 100 ? 11.560 -9.922 -14.477 1.00 86.00 100 TYR A CA 1
ATOM 782 C C . TYR A 1 100 ? 11.219 -9.426 -13.070 1.00 86.00 100 TYR A C 1
ATOM 784 O O . TYR A 1 100 ? 10.692 -8.328 -12.867 1.00 86.00 100 TYR A O 1
ATOM 792 N N . LEU A 1 101 ? 11.582 -10.260 -12.102 1.00 87.31 101 LEU A N 1
ATOM 793 C CA . LEU A 1 101 ? 11.560 -10.008 -10.671 1.00 87.31 101 LEU A CA 1
ATOM 794 C C . LEU A 1 101 ? 12.957 -10.197 -10.119 1.00 87.31 101 LEU A C 1
ATOM 796 O O . LEU A 1 101 ? 13.567 -11.241 -10.332 1.00 87.31 101 LEU A O 1
ATOM 800 N N . TRP A 1 102 ? 13.422 -9.238 -9.341 1.00 86.56 102 TRP A N 1
ATOM 801 C CA . TRP A 1 102 ? 14.513 -9.468 -8.418 1.00 86.56 102 TRP A CA 1
ATOM 802 C C . TRP A 1 102 ? 13.947 -9.944 -7.081 1.00 86.56 102 TRP A C 1
ATOM 804 O O . TRP A 1 102 ? 13.184 -9.220 -6.443 1.00 86.56 102 TRP A O 1
ATOM 814 N N . ASN A 1 103 ? 14.295 -11.150 -6.643 1.00 84.19 103 ASN A N 1
ATOM 815 C CA . ASN A 1 103 ? 13.830 -11.717 -5.377 1.00 84.19 103 ASN A CA 1
ATOM 816 C C . ASN A 1 103 ? 14.966 -12.498 -4.713 1.00 84.19 103 ASN A C 1
ATOM 818 O O . ASN A 1 103 ? 15.600 -13.332 -5.354 1.00 84.19 103 ASN A O 1
ATOM 822 N N . ARG A 1 104 ? 15.240 -12.224 -3.431 1.00 76.81 104 ARG A N 1
ATOM 823 C CA . ARG A 1 104 ? 16.283 -12.911 -2.636 1.00 76.81 104 ARG A CA 1
ATOM 824 C C . ARG A 1 104 ? 17.663 -12.985 -3.317 1.00 76.81 104 ARG A C 1
ATOM 826 O O . ARG A 1 104 ? 18.404 -13.938 -3.111 1.00 76.81 104 ARG A O 1
ATOM 833 N N . GLY A 1 105 ? 18.023 -11.961 -4.095 1.00 77.62 105 GLY A N 1
ATOM 834 C CA . GLY A 1 105 ? 19.321 -11.881 -4.775 1.00 77.62 105 GLY A CA 1
ATOM 835 C C . GLY A 1 105 ? 19.375 -12.543 -6.154 1.00 77.62 105 GLY A C 1
ATOM 836 O O . GLY A 1 105 ? 20.442 -12.557 -6.761 1.00 77.62 105 GLY A O 1
ATOM 837 N N . GLU A 1 106 ? 18.254 -13.059 -6.658 1.00 83.31 106 GLU A N 1
ATOM 838 C CA . GLU A 1 106 ? 18.166 -13.686 -7.975 1.00 83.31 106 GLU A CA 1
ATOM 839 C C . GLU A 1 106 ? 17.204 -12.927 -8.889 1.00 83.31 106 GLU A C 1
ATOM 841 O O . GLU A 1 106 ? 16.119 -12.512 -8.474 1.00 83.31 106 GLU A O 1
ATOM 846 N N . LEU A 1 107 ? 17.591 -12.794 -10.161 1.00 86.06 107 LEU A N 1
ATOM 847 C CA . LEU A 1 107 ? 16.700 -12.338 -11.221 1.00 86.06 107 LEU A CA 1
ATOM 848 C C . LEU A 1 107 ? 15.917 -13.538 -11.759 1.00 86.06 107 LEU A C 1
ATOM 850 O O . LEU A 1 107 ? 16.494 -14.475 -12.312 1.00 86.06 107 LEU A O 1
ATOM 854 N N . GLN A 1 108 ? 14.600 -13.499 -11.620 1.00 88.25 108 GLN A N 1
ATOM 855 C CA . GLN A 1 108 ? 13.688 -14.552 -12.045 1.00 88.25 108 GLN A CA 1
ATOM 856 C C . GLN A 1 108 ? 12.696 -13.994 -13.060 1.00 88.25 108 GLN A C 1
ATOM 858 O O . GLN A 1 108 ? 12.236 -12.860 -12.944 1.00 88.25 108 GLN A O 1
ATOM 863 N N . ARG A 1 109 ? 12.348 -14.795 -14.067 1.00 88.44 109 ARG A N 1
ATOM 864 C CA . ARG A 1 109 ? 11.253 -14.473 -14.984 1.00 88.44 109 ARG A CA 1
ATOM 865 C C . ARG A 1 109 ? 9.930 -14.872 -14.334 1.00 88.44 109 ARG A C 1
ATOM 867 O O . ARG A 1 109 ? 9.792 -16.011 -13.892 1.00 88.44 109 ARG A O 1
ATOM 874 N N . ILE A 1 110 ? 8.965 -13.962 -14.305 1.00 85.88 110 ILE A N 1
ATOM 875 C CA . ILE A 1 110 ? 7.614 -14.213 -13.802 1.00 85.88 110 ILE A CA 1
ATOM 876 C C . ILE A 1 110 ? 6.669 -14.437 -14.987 1.00 85.88 110 ILE A C 1
ATOM 878 O O . ILE A 1 110 ? 6.777 -13.727 -15.988 1.00 85.88 110 ILE A O 1
ATOM 882 N N . PRO A 1 111 ? 5.713 -15.372 -14.891 1.00 83.62 111 PRO A N 1
ATOM 883 C CA . PRO A 1 111 ? 4.603 -15.455 -15.831 1.00 83.62 111 PRO A CA 1
ATOM 884 C C . PRO A 1 111 ? 3.802 -14.146 -15.913 1.00 83.62 111 PRO A C 1
ATOM 886 O O . PRO A 1 111 ? 3.526 -13.515 -14.895 1.00 83.62 111 PRO A O 1
ATOM 889 N N . GLY A 1 112 ? 3.376 -13.785 -17.124 1.00 79.81 112 GLY A N 1
ATOM 890 C CA . GLY A 1 112 ? 2.547 -12.607 -17.382 1.00 79.81 112 GLY A CA 1
ATOM 891 C C . GLY A 1 112 ? 3.232 -11.598 -18.300 1.00 79.81 112 GLY A C 1
ATOM 892 O O . GLY A 1 112 ? 4.343 -11.133 -18.046 1.00 79.81 112 GLY A O 1
ATOM 893 N N . SER A 1 113 ? 2.539 -11.251 -19.376 1.00 78.69 113 SER A N 1
ATOM 894 C CA . SER A 1 113 ? 2.965 -10.268 -20.371 1.00 78.69 113 SER A CA 1
ATOM 895 C C . SER A 1 113 ? 2.656 -8.832 -19.936 1.00 78.69 113 SER A C 1
ATOM 897 O O . SER A 1 113 ? 3.413 -7.915 -20.256 1.00 78.69 113 SER A O 1
ATOM 899 N N . THR A 1 114 ? 1.607 -8.637 -19.132 1.00 83.50 114 THR A N 1
ATOM 900 C CA . THR A 1 114 ? 1.205 -7.328 -18.592 1.00 83.50 114 THR A CA 1
ATOM 901 C C . THR A 1 114 ? 1.534 -7.197 -17.103 1.00 83.50 114 THR A C 1
ATOM 903 O O . THR A 1 114 ? 1.735 -8.190 -16.400 1.00 83.50 114 THR A O 1
ATOM 906 N N . ILE A 1 115 ? 1.604 -5.962 -16.596 1.00 81.31 115 ILE A N 1
ATOM 907 C CA . ILE A 1 115 ? 1.820 -5.717 -15.162 1.00 81.31 115 ILE A CA 1
ATOM 908 C C . ILE A 1 115 ? 0.655 -6.234 -14.307 1.00 81.31 115 ILE A C 1
ATOM 910 O O . ILE A 1 115 ? 0.884 -6.728 -13.210 1.00 81.31 115 ILE A O 1
ATOM 914 N N . GLU A 1 116 ? -0.566 -6.193 -14.837 1.00 81.44 116 GLU A N 1
ATOM 915 C CA . GLU A 1 116 ? -1.769 -6.763 -14.226 1.00 81.44 116 GLU A CA 1
ATOM 916 C C . GLU A 1 116 ? -1.622 -8.272 -14.012 1.00 81.44 116 GLU A C 1
ATOM 918 O O . GLU A 1 116 ? -1.808 -8.771 -12.904 1.00 81.44 116 GLU A O 1
ATOM 923 N N . GLU A 1 117 ? -1.230 -9.003 -15.062 1.00 82.06 117 GLU A N 1
ATOM 924 C CA . GLU A 1 117 ? -1.020 -10.452 -15.014 1.00 82.06 117 GLU A CA 1
ATOM 925 C C . GLU A 1 117 ? 0.080 -10.808 -14.014 1.00 82.06 117 GLU A C 1
ATOM 927 O O . GLU A 1 117 ? -0.092 -11.717 -13.198 1.00 82.06 117 GLU A O 1
ATOM 932 N N . ARG A 1 118 ? 1.186 -10.053 -14.030 1.00 82.75 118 ARG A N 1
ATOM 933 C CA . ARG A 1 118 ? 2.284 -10.238 -13.075 1.00 82.75 118 ARG A CA 1
ATOM 934 C C . ARG A 1 118 ? 1.841 -9.926 -11.651 1.00 82.75 118 ARG A C 1
ATOM 936 O O . ARG A 1 118 ? 2.132 -10.707 -10.753 1.00 82.75 118 ARG A O 1
ATOM 943 N N . CYS A 1 119 ? 1.099 -8.844 -11.430 1.00 78.12 119 CYS A N 1
ATOM 944 C CA . CYS A 1 119 ? 0.553 -8.503 -10.121 1.00 78.12 119 CYS A CA 1
ATOM 945 C C . CYS A 1 119 ? -0.383 -9.602 -9.619 1.00 78.12 119 CYS A C 1
ATOM 947 O O . CYS A 1 119 ? -0.194 -10.073 -8.508 1.00 78.12 119 CYS A O 1
ATOM 949 N N . ARG A 1 120 ? -1.316 -10.102 -10.434 1.00 77.31 120 ARG A N 1
ATOM 950 C CA . ARG A 1 120 ? -2.206 -11.209 -10.043 1.00 77.31 120 ARG A CA 1
ATOM 951 C C . ARG A 1 120 ? -1.468 -12.520 -9.775 1.00 77.31 120 ARG A C 1
ATOM 953 O O . ARG A 1 120 ? -1.922 -13.302 -8.941 1.00 77.31 120 ARG A O 1
ATOM 960 N N . HIS A 1 121 ? -0.371 -12.778 -10.488 1.00 78.62 121 HIS A N 1
ATOM 961 C CA . HIS A 1 121 ? 0.461 -13.962 -10.277 1.00 78.62 121 HIS A CA 1
ATOM 962 C C . HIS A 1 121 ? 1.265 -13.872 -8.979 1.00 78.62 121 HIS A C 1
ATOM 964 O O . HIS A 1 121 ? 1.357 -14.843 -8.230 1.00 78.62 121 HIS A O 1
ATOM 970 N N . LEU A 1 122 ? 1.857 -12.707 -8.723 1.00 76.75 122 LEU A N 1
ATOM 971 C CA . LEU A 1 122 ? 2.674 -12.469 -7.545 1.00 76.75 122 LEU A CA 1
ATOM 972 C C . LEU A 1 122 ? 1.786 -12.323 -6.307 1.00 76.75 122 LEU A C 1
ATOM 974 O O . LEU A 1 122 ? 2.060 -12.942 -5.279 1.00 76.75 122 LEU A O 1
ATOM 978 N N . CYS A 1 123 ? 0.764 -11.466 -6.369 1.00 67.69 123 CYS A N 1
ATOM 979 C CA . CYS A 1 123 ? -0.140 -11.221 -5.261 1.00 67.69 123 CYS A CA 1
ATOM 980 C C . CYS A 1 123 ? -0.899 -12.520 -4.986 1.00 67.69 123 CYS A C 1
ATOM 982 O O . CYS A 1 123 ? -1.542 -13.054 -5.889 1.00 67.69 123 CYS A O 1
ATOM 984 N N . PRO A 1 124 ? -0.826 -13.053 -3.760 1.00 55.94 124 PRO A N 1
ATOM 985 C CA . PRO A 1 124 ? -1.202 -14.429 -3.482 1.00 55.94 124 PRO A CA 1
ATOM 986 C C . PRO A 1 124 ? -2.727 -14.637 -3.500 1.00 55.94 124 PRO A C 1
ATOM 988 O O . PRO A 1 124 ? -3.327 -14.980 -2.498 1.00 55.94 124 PRO A O 1
ATOM 991 N N . SER A 1 125 ? -3.402 -14.510 -4.637 1.00 51.88 125 SER A N 1
ATOM 992 C CA . SER A 1 125 ? -4.842 -14.790 -4.746 1.00 51.88 125 SER A CA 1
ATOM 993 C C . SER A 1 125 ? -5.179 -16.268 -4.475 1.00 51.88 125 SER A C 1
ATOM 995 O O . SER A 1 125 ? -6.290 -16.577 -4.048 1.00 51.88 125 SER A O 1
ATOM 997 N N . GLN A 1 126 ? -4.210 -17.181 -4.641 1.00 44.00 126 GLN A N 1
ATOM 998 C CA . GLN A 1 126 ? -4.356 -18.617 -4.350 1.00 44.00 126 GLN A CA 1
ATOM 999 C C . GLN A 1 126 ? -3.736 -19.079 -3.017 1.00 44.00 126 GLN A C 1
ATOM 1001 O O . GLN A 1 126 ? -3.998 -20.201 -2.590 1.00 44.00 126 GLN A O 1
ATOM 1006 N N . GLN A 1 127 ? -2.933 -18.243 -2.348 1.00 40.97 127 GLN A N 1
ATOM 1007 C CA . GLN A 1 127 ? -2.236 -18.596 -1.096 1.00 40.97 127 GLN A CA 1
ATOM 1008 C C . GLN A 1 127 ? -2.433 -17.585 0.041 1.00 40.97 127 GLN A C 1
ATOM 1010 O O . GLN A 1 127 ? -2.018 -17.849 1.169 1.00 40.97 127 GLN A O 1
ATOM 1015 N N . ALA A 1 128 ? -3.065 -16.438 -0.212 1.00 44.47 128 ALA A N 1
ATOM 1016 C CA . ALA A 1 128 ? -3.340 -15.466 0.827 1.00 44.47 128 ALA A CA 1
ATOM 1017 C C . ALA A 1 128 ? -4.474 -15.998 1.708 1.00 44.47 128 ALA A C 1
ATOM 1019 O O . ALA A 1 128 ? -5.528 -16.391 1.193 1.00 44.47 128 ALA A O 1
ATOM 1020 N N . PRO A 1 129 ? -4.306 -15.982 3.038 1.00 43.91 129 PRO A N 1
ATOM 1021 C CA . PRO A 1 129 ? -5.399 -16.261 3.951 1.00 43.91 129 PRO A CA 1
ATOM 1022 C C . PRO A 1 129 ? -6.602 -15.359 3.640 1.00 43.91 129 PRO A C 1
ATOM 1024 O O . PRO A 1 129 ? -6.456 -14.215 3.195 1.00 43.91 129 PRO A O 1
ATOM 1027 N N . LYS A 1 130 ? -7.813 -15.865 3.896 1.00 56.97 130 LYS A N 1
ATOM 1028 C CA . LYS A 1 130 ? -9.031 -15.041 3.890 1.00 56.97 130 LYS A CA 1
ATOM 1029 C C . LYS A 1 130 ? -8.817 -13.838 4.830 1.00 56.97 130 LYS A C 1
ATOM 1031 O O . LYS A 1 130 ? -8.382 -14.037 5.960 1.00 56.97 130 LYS A O 1
ATOM 1036 N N . GLY A 1 131 ? -9.135 -12.621 4.374 1.00 65.56 131 GLY A N 1
ATOM 1037 C CA . GLY A 1 131 ? -9.050 -11.399 5.191 1.00 65.56 131 GLY A CA 1
ATOM 1038 C C . GLY A 1 131 ? -7.750 -10.592 5.071 1.00 65.56 131 GLY A C 1
ATOM 1039 O O . GLY A 1 131 ? -7.397 -9.891 6.016 1.00 65.56 131 GLY A O 1
ATOM 1040 N N . HIS A 1 132 ? -7.021 -10.679 3.957 1.00 79.06 132 HIS A N 1
ATOM 1041 C CA . HIS A 1 132 ? -5.918 -9.756 3.676 1.00 79.06 132 HIS A CA 1
ATOM 1042 C C . HIS A 1 132 ? -6.422 -8.380 3.218 1.00 79.06 132 HIS A C 1
ATOM 1044 O O . HIS A 1 132 ? -7.484 -8.274 2.605 1.00 79.06 132 HIS A O 1
ATOM 1050 N N . PHE A 1 133 ? -5.630 -7.342 3.480 1.00 87.31 133 PHE A N 1
ATOM 1051 C CA . PHE A 1 133 ? -5.832 -5.98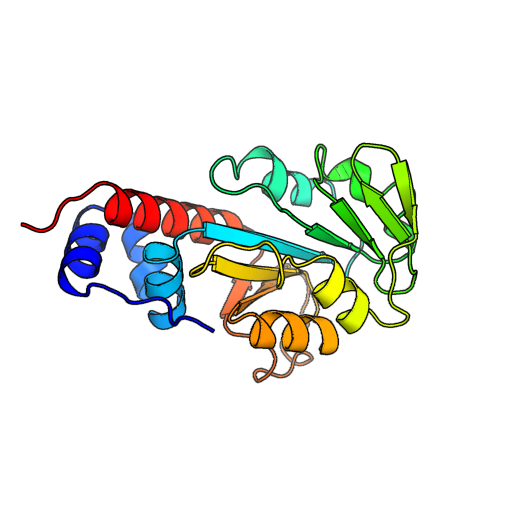9 2.971 1.00 87.31 133 PHE A CA 1
ATOM 1052 C C . PHE A 1 133 ? -4.559 -5.525 2.262 1.00 87.31 133 PHE A C 1
ATOM 1054 O O . PHE A 1 133 ? -3.503 -5.399 2.888 1.00 87.31 133 PHE A O 1
ATOM 1061 N N . VAL A 1 134 ? -4.650 -5.357 0.940 1.00 88.50 134 VAL A N 1
ATOM 1062 C CA . VAL A 1 134 ? -3.530 -4.920 0.097 1.00 88.50 134 VAL A CA 1
ATOM 1063 C C . VAL A 1 134 ? -3.495 -3.399 0.071 1.00 88.50 134 VAL A C 1
ATOM 1065 O O . VAL A 1 134 ? -4.526 -2.764 -0.126 1.00 88.50 134 VAL A O 1
ATOM 1068 N N . ILE A 1 135 ? -2.321 -2.812 0.255 1.00 92.06 135 ILE A N 1
ATOM 1069 C CA . ILE A 1 135 ? -2.118 -1.367 0.187 1.00 92.06 135 ILE A CA 1
ATOM 10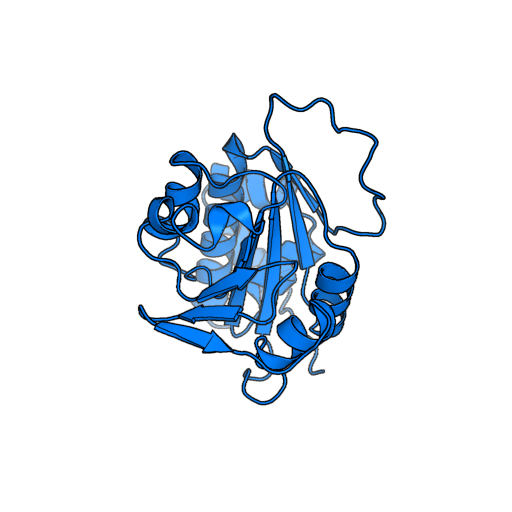70 C C . ILE A 1 135 ? -1.031 -1.112 -0.833 1.00 92.06 135 ILE A C 1
ATOM 1072 O O . ILE A 1 135 ? 0.093 -1.580 -0.667 1.00 92.06 135 ILE A O 1
ATOM 1076 N N . LEU A 1 136 ? -1.369 -0.372 -1.879 1.00 93.12 136 LEU A N 1
ATOM 1077 C CA . LEU A 1 136 ? -0.420 0.093 -2.873 1.00 93.12 136 LEU A CA 1
ATOM 1078 C C . LEU A 1 136 ? -0.033 1.536 -2.570 1.00 93.12 136 LEU A C 1
ATOM 1080 O O . LEU A 1 136 ? -0.883 2.419 -2.631 1.00 93.12 136 LEU A O 1
ATOM 1084 N N . LEU A 1 137 ? 1.238 1.765 -2.259 1.00 93.88 137 LEU A N 1
ATOM 1085 C CA . LEU A 1 137 ? 1.826 3.094 -2.136 1.00 93.88 137 LEU A CA 1
ATOM 1086 C C . LEU A 1 137 ? 2.401 3.502 -3.493 1.00 93.88 137 LEU A C 1
ATOM 1088 O O . LEU A 1 137 ? 3.469 3.015 -3.870 1.00 93.88 137 LEU A O 1
ATOM 1092 N N . SER A 1 138 ? 1.706 4.365 -4.227 1.00 93.25 138 SER A N 1
ATOM 1093 C CA . SER A 1 138 ? 2.135 4.810 -5.555 1.00 93.25 138 SER A CA 1
ATOM 1094 C C . SER A 1 138 ? 2.813 6.177 -5.478 1.00 93.25 138 SER A C 1
ATOM 1096 O O . SER A 1 138 ? 2.179 7.180 -5.163 1.00 93.25 138 SER A O 1
ATOM 1098 N N . PHE A 1 139 ? 4.114 6.217 -5.751 1.00 91.31 139 PHE A N 1
ATOM 1099 C CA . PHE A 1 139 ? 4.956 7.406 -5.650 1.00 91.31 139 PHE A CA 1
ATOM 1100 C C . PHE A 1 139 ? 4.994 8.156 -6.983 1.00 91.31 139 PHE A C 1
ATOM 1102 O O . PHE A 1 139 ? 5.478 7.612 -7.981 1.00 91.31 139 PHE A O 1
ATOM 1109 N N . ASP A 1 140 ? 4.551 9.419 -6.972 1.00 85.12 140 ASP A N 1
ATOM 1110 C CA . ASP A 1 140 ? 4.579 10.366 -8.104 1.00 85.12 140 ASP A CA 1
ATOM 1111 C C . ASP A 1 140 ? 3.815 9.939 -9.380 1.00 85.12 140 ASP A C 1
ATOM 1113 O O . ASP A 1 140 ? 4.025 10.506 -10.456 1.00 85.12 140 ASP A O 1
ATOM 1117 N N . GLY A 1 141 ? 2.931 8.949 -9.300 1.00 85.94 141 GLY A N 1
ATOM 1118 C CA . GLY A 1 141 ? 2.163 8.473 -10.449 1.00 85.94 141 GLY A CA 1
ATOM 1119 C C . GLY A 1 141 ? 1.290 7.281 -10.101 1.00 85.94 141 GLY A C 1
ATOM 1120 O O . GLY A 1 141 ? 1.270 6.847 -8.956 1.00 85.94 141 GLY A O 1
ATOM 1121 N N . ILE A 1 142 ? 0.562 6.765 -11.089 1.00 86.75 142 ILE A N 1
ATOM 1122 C CA . ILE A 1 142 ? -0.264 5.564 -10.961 1.00 86.75 142 ILE A CA 1
ATOM 1123 C C . ILE A 1 142 ? -0.121 4.723 -12.227 1.00 86.75 142 ILE A C 1
ATOM 1125 O O . ILE A 1 142 ? -0.250 5.244 -13.335 1.00 86.75 142 ILE A O 1
ATOM 1129 N N . GLN A 1 143 ? 0.041 3.409 -12.059 1.00 86.88 143 GLN A N 1
ATOM 1130 C CA . GLN A 1 143 ? -0.208 2.443 -13.125 1.00 86.88 143 GLN A CA 1
ATOM 1131 C C . GLN A 1 143 ? -1.642 1.916 -12.999 1.00 86.88 143 GLN A C 1
ATOM 1133 O O . GLN A 1 143 ? -1.952 1.186 -12.056 1.00 86.88 143 GLN A O 1
ATOM 1138 N N . LYS A 1 144 ? -2.521 2.267 -13.941 1.00 87.94 144 LYS A N 1
ATOM 1139 C CA . LYS A 1 144 ? -3.958 1.958 -13.852 1.00 87.94 144 LYS A CA 1
ATOM 1140 C C . LYS A 1 144 ? -4.233 0.460 -13.707 1.00 87.94 144 LYS A C 1
ATOM 1142 O O . LYS A 1 144 ? -4.990 0.053 -12.835 1.00 87.94 144 LYS A O 1
ATOM 1147 N N . GLU A 1 145 ? -3.563 -0.362 -14.499 1.00 86.94 145 GLU A N 1
ATOM 1148 C CA . GLU A 1 145 ? -3.732 -1.814 -14.488 1.00 86.94 145 GLU A CA 1
ATOM 1149 C C . GLU A 1 145 ? -3.266 -2.442 -13.163 1.00 86.94 145 GLU A C 1
ATOM 1151 O O . GLU A 1 145 ? -3.773 -3.479 -12.736 1.00 86.94 145 GLU A O 1
ATOM 1156 N N . LEU A 1 146 ? -2.309 -1.806 -12.478 1.00 86.81 146 LEU A N 1
ATOM 1157 C CA . LEU A 1 146 ? -1.879 -2.226 -11.147 1.00 86.81 146 LEU A CA 1
ATOM 1158 C C . LEU A 1 146 ? -2.916 -1.848 -10.083 1.00 86.81 146 LEU A C 1
ATOM 1160 O O . LEU A 1 146 ? -3.190 -2.648 -9.192 1.00 86.81 146 LEU A O 1
ATOM 1164 N N . VAL A 1 147 ? -3.519 -0.661 -10.193 1.00 89.00 147 VAL A N 1
ATOM 1165 C CA . VAL A 1 147 ? -4.634 -0.248 -9.328 1.00 89.00 147 VAL A CA 1
ATOM 1166 C C . VAL A 1 147 ? -5.808 -1.195 -9.491 1.00 89.00 147 VAL A C 1
ATOM 1168 O O . VAL A 1 147 ? -6.296 -1.709 -8.491 1.00 89.00 147 VAL A O 1
ATOM 1171 N N . GLU A 1 148 ? -6.226 -1.487 -10.721 1.00 87.50 148 GLU A N 1
ATOM 1172 C CA . GLU A 1 148 ? -7.308 -2.437 -11.000 1.00 87.50 148 GLU A CA 1
ATOM 1173 C C . GLU A 1 148 ? -7.017 -3.807 -10.374 1.00 87.50 148 GLU A C 1
ATOM 1175 O O . GLU A 1 148 ? -7.851 -4.337 -9.639 1.00 87.50 148 GLU A O 1
ATOM 1180 N N . ALA A 1 149 ? -5.796 -4.329 -10.538 1.00 85.25 149 ALA A N 1
ATOM 1181 C CA . ALA A 1 149 ? -5.387 -5.580 -9.901 1.00 85.25 149 ALA A CA 1
ATOM 1182 C C . ALA A 1 149 ? -5.448 -5.518 -8.361 1.00 85.25 149 ALA A C 1
ATOM 1184 O O . ALA A 1 149 ? -5.871 -6.479 -7.719 1.00 85.25 149 ALA A O 1
ATOM 1185 N N . VAL A 1 150 ? -5.065 -4.398 -7.744 1.00 86.81 150 VAL A N 1
ATOM 1186 C CA . VAL A 1 150 ? -5.149 -4.207 -6.286 1.00 86.81 150 VAL A CA 1
ATOM 1187 C C . VAL A 1 150 ? -6.602 -4.096 -5.819 1.00 86.81 150 VAL A C 1
ATOM 1189 O O . VAL A 1 150 ? -6.959 -4.680 -4.794 1.00 86.81 150 VAL A O 1
ATOM 1192 N N . LYS A 1 151 ? -7.466 -3.408 -6.569 1.00 86.69 151 LYS A N 1
ATOM 1193 C CA . LYS A 1 151 ? -8.903 -3.285 -6.277 1.00 86.69 151 LYS A CA 1
ATOM 1194 C C . LYS A 1 151 ? -9.621 -4.627 -6.393 1.00 86.69 151 LYS A C 1
ATOM 1196 O O . LYS A 1 151 ? -10.415 -4.953 -5.510 1.00 86.69 151 LYS A O 1
ATOM 1201 N N . ASP A 1 152 ? -9.280 -5.437 -7.394 1.00 83.00 152 ASP A N 1
ATOM 1202 C CA . ASP A 1 152 ? -9.770 -6.814 -7.555 1.00 83.00 152 ASP A CA 1
ATOM 1203 C C . ASP A 1 152 ? -9.419 -7.701 -6.352 1.00 83.00 152 ASP A C 1
ATOM 1205 O O . ASP A 1 152 ? -10.157 -8.625 -6.013 1.00 83.00 152 ASP A O 1
ATOM 1209 N N . LEU A 1 153 ? -8.304 -7.406 -5.678 1.00 79.06 153 LEU A N 1
ATOM 1210 C CA . LEU A 1 153 ? -7.871 -8.068 -4.445 1.00 79.06 153 LEU A CA 1
ATOM 1211 C C . LEU A 1 153 ? -8.486 -7.446 -3.182 1.00 79.06 153 LEU A C 1
ATOM 1213 O O . LEU A 1 153 ? -8.147 -7.841 -2.066 1.00 79.06 153 LEU A O 1
ATOM 1217 N N . GLY A 1 154 ? -9.389 -6.472 -3.324 1.00 79.12 154 GLY A N 1
ATOM 1218 C CA . GLY A 1 154 ? -9.967 -5.735 -2.202 1.00 79.12 154 GLY A CA 1
ATOM 1219 C C . GLY A 1 154 ? -8.918 -4.942 -1.440 1.00 79.12 154 GLY A C 1
ATOM 1220 O O . GLY A 1 154 ? -9.000 -4.833 -0.216 1.00 79.12 154 GLY A O 1
ATOM 1221 N N . GLY A 1 155 ? -7.916 -4.433 -2.142 1.00 87.94 155 GLY A N 1
ATOM 1222 C CA . GLY A 1 155 ? -6.955 -3.491 -1.609 1.00 87.94 155 GLY A CA 1
ATOM 1223 C C . GLY A 1 155 ? -7.395 -2.042 -1.755 1.00 87.94 155 GLY A C 1
ATOM 1224 O O . GLY A 1 155 ? -8.527 -1.745 -2.149 1.00 87.94 155 GLY A O 1
ATOM 1225 N N . VAL A 1 156 ? -6.465 -1.157 -1.424 1.00 92.75 156 VAL A N 1
ATOM 1226 C CA . VAL A 1 156 ? -6.548 0.287 -1.623 1.00 92.75 156 VAL A CA 1
ATOM 1227 C C . VAL A 1 156 ? -5.256 0.811 -2.234 1.00 92.75 156 VAL A C 1
ATOM 1229 O O . VAL A 1 156 ? -4.188 0.209 -2.089 1.00 92.75 156 VAL A O 1
ATOM 1232 N N . THR A 1 157 ? -5.357 1.958 -2.885 1.00 92.88 157 THR A N 1
ATOM 1233 C CA . THR A 1 157 ? -4.243 2.687 -3.475 1.00 92.88 157 THR A CA 1
ATOM 1234 C C . THR A 1 157 ? -4.114 4.039 -2.793 1.00 92.88 157 THR A C 1
ATOM 1236 O O . THR A 1 157 ? -5.056 4.832 -2.771 1.00 92.88 157 THR A O 1
ATOM 1239 N N . ILE A 1 158 ? -2.931 4.296 -2.246 1.00 93.81 158 ILE A N 1
ATOM 1240 C CA . ILE A 1 158 ? -2.545 5.563 -1.641 1.00 93.81 158 ILE A CA 1
ATOM 1241 C C . ILE A 1 158 ? -1.477 6.181 -2.535 1.00 93.81 158 ILE A C 1
ATOM 1243 O O . ILE A 1 158 ? -0.414 5.595 -2.741 1.00 93.81 158 ILE A O 1
ATOM 1247 N N . VAL A 1 159 ? -1.753 7.366 -3.061 1.00 93.06 159 VAL A N 1
ATOM 1248 C CA . VAL A 1 159 ? -0.775 8.128 -3.836 1.00 93.06 159 VAL A CA 1
ATOM 1249 C C . VAL A 1 159 ? 0.087 8.941 -2.880 1.00 93.06 159 VAL A C 1
ATOM 1251 O O . VAL A 1 159 ? -0.432 9.709 -2.068 1.00 93.06 159 VAL A O 1
ATOM 1254 N N . VAL A 1 160 ? 1.399 8.769 -2.995 1.00 91.06 160 VAL A N 1
ATOM 1255 C CA . VAL A 1 160 ? 2.414 9.452 -2.198 1.00 91.06 160 VAL A CA 1
ATOM 1256 C C . VAL A 1 160 ? 3.097 10.503 -3.066 1.00 91.06 160 VAL A C 1
ATOM 1258 O O . VAL A 1 160 ? 3.700 10.178 -4.090 1.00 91.06 160 VAL A O 1
ATOM 1261 N N . GLU A 1 161 ? 2.989 11.767 -2.667 1.00 87.94 161 GLU A N 1
ATOM 1262 C CA . GLU A 1 161 ? 3.401 12.905 -3.494 1.00 87.94 161 GLU A CA 1
ATOM 1263 C C . GLU A 1 161 ? 4.605 13.641 -2.918 1.00 87.94 161 GLU A C 1
ATOM 1265 O O . GLU A 1 161 ? 4.596 14.086 -1.765 1.00 87.94 161 GLU A O 1
ATOM 1270 N N . ASP A 1 162 ? 5.633 13.846 -3.738 1.00 82.94 162 ASP A N 1
ATOM 1271 C CA . ASP A 1 162 ? 6.728 14.738 -3.374 1.00 82.94 162 ASP A CA 1
ATOM 1272 C C . ASP A 1 162 ? 6.244 16.201 -3.325 1.00 82.94 162 ASP A C 1
ATOM 1274 O O . ASP A 1 162 ? 5.675 16.721 -4.286 1.00 82.94 162 ASP A O 1
ATOM 1278 N N . LYS A 1 163 ? 6.586 16.934 -2.252 1.00 67.25 163 LYS A N 1
ATOM 1279 C CA . LYS A 1 163 ? 6.285 18.379 -2.094 1.00 67.25 163 LYS A CA 1
ATOM 1280 C C . LYS A 1 163 ? 6.730 19.260 -3.271 1.00 67.25 163 LYS A C 1
ATOM 1282 O O . LYS A 1 163 ? 6.232 20.372 -3.418 1.00 67.25 163 LYS A O 1
ATOM 1287 N N . GLN A 1 164 ? 7.704 18.803 -4.061 1.00 59.38 164 GLN A N 1
ATOM 1288 C CA . GLN A 1 164 ? 8.332 19.573 -5.139 1.00 59.38 164 GLN A CA 1
ATOM 1289 C C . GLN A 1 164 ? 7.692 19.367 -6.517 1.00 59.38 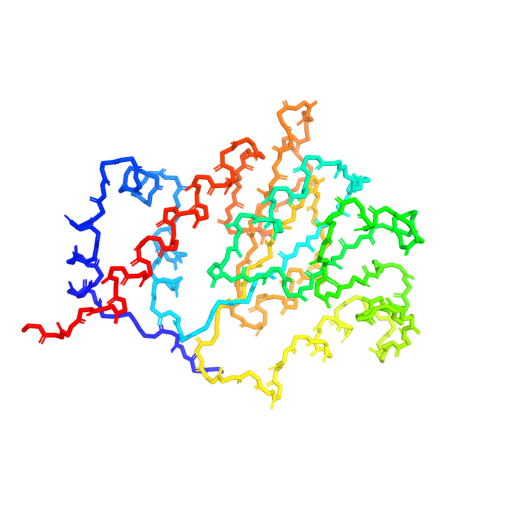164 GLN A C 1
ATOM 1291 O O . GLN A 1 164 ? 8.098 20.037 -7.467 1.00 59.38 164 GLN A O 1
ATOM 1296 N N . ARG A 1 165 ? 6.707 18.472 -6.662 1.00 55.56 165 ARG A N 1
ATOM 1297 C CA . ARG A 1 165 ? 6.010 18.277 -7.937 1.00 55.56 165 ARG A CA 1
ATOM 1298 C C . ARG A 1 165 ? 4.611 18.875 -7.888 1.00 55.56 165 ARG A C 1
ATOM 1300 O O . ARG A 1 165 ? 3.706 18.353 -7.252 1.00 55.56 165 ARG A O 1
ATOM 1307 N N . GLU A 1 166 ? 4.427 19.945 -8.655 1.00 46.94 166 GLU A N 1
ATOM 1308 C CA . GLU A 1 166 ? 3.132 20.515 -9.051 1.00 46.94 166 GLU A CA 1
ATOM 1309 C C . GLU A 1 166 ? 2.347 19.579 -9.998 1.00 46.94 166 GLU A C 1
ATOM 1311 O O . GLU A 1 166 ? 1.697 20.026 -10.936 1.00 46.94 166 GLU A O 1
ATOM 1316 N N . ALA A 1 167 ? 2.378 18.261 -9.792 1.00 49.53 167 ALA A N 1
ATOM 1317 C CA . ALA A 1 167 ? 1.550 17.324 -10.551 1.00 49.53 167 ALA A CA 1
ATOM 1318 C C . ALA A 1 167 ? 0.162 17.189 -9.901 1.00 49.53 167 ALA A C 1
ATOM 1320 O O . ALA A 1 167 ? -0.363 16.090 -9.748 1.00 49.53 167 ALA A O 1
ATOM 1321 N N . LYS A 1 168 ? -0.440 18.308 -9.478 1.00 52.69 168 LYS A N 1
ATOM 1322 C CA . LYS A 1 168 ? -1.733 18.277 -8.779 1.00 52.69 168 LYS A CA 1
ATOM 1323 C C . LYS A 1 168 ? -2.884 17.796 -9.676 1.00 52.69 168 LYS A C 1
ATOM 1325 O O . LYS A 1 168 ? -3.825 17.214 -9.142 1.00 52.69 168 LYS A O 1
ATOM 1330 N N . ASP A 1 169 ? -2.736 17.898 -11.001 1.00 54.19 169 ASP A N 1
ATOM 1331 C CA . ASP A 1 169 ? -3.851 17.771 -11.953 1.00 54.19 169 ASP A CA 1
ATOM 1332 C C . ASP A 1 169 ? -3.748 16.605 -12.962 1.00 54.19 169 ASP A C 1
ATOM 1334 O O . ASP A 1 169 ? -4.533 16.546 -13.905 1.00 54.19 169 ASP A O 1
ATOM 1338 N N . LEU A 1 170 ? -2.793 15.676 -12.817 1.00 68.44 170 LEU A N 1
ATOM 1339 C CA . LEU A 1 170 ? -2.564 14.622 -13.830 1.00 68.44 170 LEU A CA 1
ATOM 1340 C C . LEU A 1 170 ? -3.071 13.226 -13.449 1.00 68.44 170 LEU A C 1
ATOM 1342 O O . LEU A 1 170 ? -3.102 12.345 -14.307 1.00 68.44 170 LEU A O 1
ATOM 1346 N N . ILE A 1 171 ? -3.462 13.011 -12.193 1.00 77.12 171 ILE A N 1
ATOM 1347 C CA . ILE A 1 171 ? -3.934 11.709 -11.718 1.00 77.12 171 ILE A CA 1
ATOM 1348 C C . ILE A 1 171 ? -5.439 11.789 -11.491 1.00 77.12 171 ILE A C 1
ATOM 1350 O O . ILE A 1 171 ? -5.910 12.548 -10.647 1.00 77.12 171 ILE A O 1
ATOM 1354 N N . ASP A 1 172 ? -6.176 10.998 -12.261 1.00 82.88 172 ASP A N 1
ATOM 1355 C CA . ASP A 1 172 ? -7.627 10.882 -12.159 1.00 82.88 172 ASP A CA 1
ATOM 1356 C C . ASP A 1 172 ? -8.029 10.367 -10.754 1.00 82.88 172 ASP A C 1
ATOM 1358 O O . ASP A 1 172 ? -7.524 9.316 -10.334 1.00 82.88 172 ASP A O 1
ATOM 1362 N N . PRO A 1 173 ? -8.892 11.103 -10.020 1.00 84.19 173 PRO A N 1
ATOM 1363 C CA . PRO A 1 173 ? -9.306 10.767 -8.658 1.00 84.19 173 PRO A CA 1
ATOM 1364 C C . PRO A 1 173 ? -10.004 9.415 -8.532 1.00 84.19 173 PRO A C 1
ATOM 1366 O O . PRO A 1 173 ? -9.984 8.840 -7.446 1.00 84.19 173 PRO A O 1
ATOM 1369 N N . ASP A 1 174 ? -10.549 8.867 -9.618 1.00 86.88 174 ASP A N 1
ATOM 1370 C CA . ASP A 1 174 ? -11.189 7.549 -9.599 1.00 86.88 174 ASP A CA 1
ATOM 1371 C C . ASP A 1 174 ? -10.168 6.397 -9.490 1.00 86.88 174 ASP A C 1
ATOM 1373 O O . ASP A 1 174 ? -10.536 5.252 -9.214 1.00 86.88 174 ASP A O 1
ATOM 1377 N N . ASN A 1 175 ? -8.870 6.681 -9.662 1.00 88.06 175 ASN A N 1
ATOM 1378 C CA . ASN A 1 175 ? -7.801 5.679 -9.641 1.00 88.06 175 ASN A CA 1
ATOM 1379 C C . ASN A 1 175 ? -7.043 5.588 -8.302 1.00 88.06 175 ASN A C 1
ATOM 1381 O O . ASN A 1 175 ? -6.048 4.870 -8.223 1.00 88.06 175 ASN A O 1
ATOM 1385 N N . TYR A 1 176 ? -7.480 6.268 -7.239 1.00 91.56 176 TYR A N 1
ATOM 1386 C CA . TYR A 1 176 ? -6.892 6.119 -5.901 1.00 91.56 176 TYR A CA 1
ATOM 1387 C C . TYR A 1 176 ? -7.925 6.292 -4.782 1.00 91.56 176 TYR A C 1
ATOM 1389 O O . TYR A 1 176 ? -8.996 6.847 -4.986 1.00 91.56 176 TYR A O 1
ATOM 1397 N N . ASP A 1 177 ? -7.615 5.794 -3.583 1.00 93.50 177 ASP A N 1
ATOM 1398 C CA . ASP A 1 177 ? -8.481 5.926 -2.398 1.00 93.50 177 ASP A CA 1
ATOM 1399 C C . ASP A 1 177 ? -8.069 7.092 -1.497 1.00 93.50 177 ASP A C 1
ATOM 1401 O O . ASP A 1 177 ? -8.891 7.662 -0.784 1.00 93.50 177 ASP A O 1
ATOM 1405 N N . MET A 1 178 ? -6.779 7.426 -1.494 1.00 92.19 178 MET A N 1
ATOM 1406 C CA . MET A 1 178 ? -6.204 8.457 -0.639 1.00 92.19 178 MET A CA 1
ATOM 1407 C C . MET A 1 178 ? -4.959 9.068 -1.290 1.00 92.19 178 MET A C 1
ATOM 1409 O O . MET A 1 178 ? -4.249 8.404 -2.045 1.00 92.19 178 MET A O 1
ATOM 1413 N N . ARG A 1 179 ? -4.679 10.332 -0.964 1.00 90.62 179 ARG A N 1
ATOM 1414 C CA . ARG A 1 179 ? -3.429 11.031 -1.290 1.00 90.62 179 ARG A CA 1
ATOM 1415 C C . ARG A 1 179 ? -2.753 11.500 -0.014 1.00 90.62 179 ARG A C 1
ATOM 1417 O O . ARG A 1 179 ? -3.434 11.994 0.882 1.00 90.62 179 ARG A O 1
ATOM 1424 N N . CYS A 1 180 ? -1.432 11.389 0.052 1.00 89.88 180 CYS A N 1
ATOM 1425 C CA . CYS A 1 180 ? -0.644 11.990 1.120 1.00 89.88 180 CYS A CA 1
ATOM 1426 C C . CYS A 1 180 ? 0.712 12.519 0.619 1.00 89.88 180 CYS A C 1
ATOM 1428 O O . CYS A 1 180 ? 1.315 11.948 -0.290 1.00 89.88 180 CYS A O 1
ATOM 1430 N N . PRO A 1 181 ? 1.223 13.611 1.208 1.00 89.25 181 PRO A N 1
ATOM 1431 C CA . PRO A 1 181 ? 2.604 14.032 1.019 1.00 89.25 181 PRO A CA 1
ATOM 1432 C C . PRO A 1 181 ? 3.612 12.985 1.516 1.00 89.25 181 PRO A C 1
ATOM 1434 O O . PRO A 1 181 ? 3.408 12.356 2.557 1.00 89.25 181 PRO A O 1
ATOM 1437 N N . ALA A 1 182 ? 4.731 12.847 0.805 1.00 87.94 182 ALA A N 1
ATOM 1438 C CA . ALA A 1 182 ? 5.797 11.900 1.136 1.00 87.94 182 ALA A CA 1
ATOM 1439 C C . ALA A 1 182 ? 6.397 12.109 2.538 1.00 87.94 182 ALA A C 1
ATOM 1441 O O . ALA A 1 182 ? 6.794 11.144 3.182 1.00 87.94 182 ALA A O 1
ATOM 1442 N N . ASP A 1 183 ? 6.435 13.346 3.037 1.00 86.62 183 ASP A N 1
ATOM 1443 C CA . ASP A 1 183 ? 7.026 13.673 4.338 1.00 86.62 183 ASP A CA 1
ATOM 1444 C C . ASP A 1 183 ? 6.179 13.244 5.540 1.00 86.62 183 ASP A C 1
ATOM 1446 O O . ASP A 1 183 ? 6.739 13.072 6.615 1.00 86.62 183 ASP A O 1
ATOM 1450 N N . ILE A 1 184 ? 4.869 13.050 5.361 1.00 87.19 184 ILE A N 1
ATOM 1451 C CA . ILE A 1 184 ? 3.956 12.591 6.428 1.00 87.19 184 ILE A CA 1
ATOM 1452 C C . ILE A 1 184 ? 3.511 11.136 6.238 1.00 87.19 184 ILE A C 1
ATOM 1454 O O . ILE A 1 184 ? 2.759 10.582 7.038 1.00 87.19 184 ILE A O 1
ATOM 1458 N N . GLN A 1 185 ? 3.937 10.501 5.144 1.00 89.94 185 GLN A N 1
ATOM 1459 C CA . GLN A 1 185 ? 3.541 9.144 4.784 1.00 89.94 185 GLN A CA 1
ATOM 1460 C C . GLN A 1 185 ? 3.896 8.132 5.884 1.00 89.94 185 GLN A C 1
ATOM 1462 O O . GLN A 1 185 ? 3.130 7.201 6.140 1.00 89.94 185 GLN A O 1
ATOM 1467 N N . GLN A 1 186 ? 5.045 8.313 6.539 1.00 87.44 186 GLN A N 1
ATOM 1468 C CA . GLN A 1 186 ? 5.445 7.470 7.664 1.00 87.44 186 GLN A CA 1
ATOM 1469 C C . GLN A 1 186 ? 4.504 7.617 8.854 1.00 87.44 186 GLN A C 1
ATOM 1471 O O . GLN A 1 186 ? 4.016 6.602 9.341 1.00 87.44 186 GLN A O 1
ATOM 1476 N N . ASP A 1 187 ? 4.189 8.847 9.261 1.00 89.56 187 ASP A N 1
ATOM 1477 C CA . ASP A 1 187 ? 3.321 9.108 10.414 1.00 89.56 187 ASP A CA 1
ATOM 1478 C C . ASP A 1 187 ? 1.927 8.485 10.218 1.00 89.56 187 ASP A C 1
ATOM 1480 O O . ASP A 1 187 ? 1.364 7.873 11.129 1.00 89.56 187 ASP A O 1
ATOM 1484 N N . ILE A 1 188 ? 1.400 8.551 8.989 1.00 90.56 188 ILE A N 1
ATOM 1485 C CA . ILE A 1 188 ? 0.135 7.912 8.595 1.00 90.56 188 ILE A CA 1
ATOM 1486 C C . ILE A 1 188 ? 0.212 6.387 8.758 1.00 90.56 188 ILE A C 1
ATOM 1488 O O . ILE A 1 188 ? -0.688 5.778 9.342 1.00 90.56 188 ILE A O 1
ATOM 1492 N N . LEU A 1 189 ? 1.274 5.750 8.254 1.00 90.69 189 LEU A N 1
ATOM 1493 C CA . LEU A 1 189 ? 1.443 4.298 8.363 1.00 90.69 189 LEU A CA 1
ATOM 1494 C C . LEU A 1 189 ? 1.628 3.857 9.817 1.00 90.69 189 LEU A C 1
ATOM 1496 O O . LEU A 1 189 ? 1.005 2.883 10.242 1.00 90.69 189 LEU A O 1
ATOM 1500 N N . GLU A 1 190 ? 2.444 4.569 10.591 1.00 90.31 190 GLU A N 1
ATOM 1501 C CA . GLU A 1 190 ? 2.672 4.281 12.009 1.00 90.31 190 GLU A CA 1
ATOM 1502 C C . GLU A 1 190 ? 1.376 4.391 12.819 1.00 90.31 190 GLU A C 1
ATOM 1504 O O . GLU A 1 190 ? 1.066 3.489 13.604 1.00 90.31 190 GLU A O 1
ATOM 1509 N N . SER A 1 191 ? 0.561 5.414 12.549 1.00 92.88 191 SER A N 1
ATOM 1510 C CA . SER A 1 191 ? -0.752 5.603 13.178 1.00 92.88 191 SER A CA 1
ATOM 1511 C C . SER A 1 191 ? -1.723 4.464 12.842 1.00 92.88 191 SER A C 1
ATOM 1513 O O . SER A 1 191 ? -2.390 3.923 13.729 1.00 92.88 191 SER A O 1
ATOM 1515 N N . LEU A 1 192 ? -1.751 4.009 11.582 1.00 93.94 192 LEU A N 1
ATOM 1516 C CA . LEU A 1 192 ? -2.536 2.839 11.163 1.00 93.94 192 LEU A CA 1
ATOM 1517 C C . LEU A 1 192 ? -2.078 1.545 11.855 1.00 93.94 192 LEU A C 1
ATOM 1519 O O . LEU A 1 192 ? -2.907 0.732 12.279 1.00 93.94 192 LEU A O 1
ATOM 1523 N N . PHE A 1 193 ? -0.768 1.336 12.010 1.00 92.12 193 PHE A N 1
ATOM 1524 C CA . PHE A 1 193 ? -0.241 0.178 12.738 1.00 92.12 193 PHE A CA 1
ATOM 1525 C C . PHE A 1 193 ? -0.529 0.246 14.239 1.00 92.12 193 PHE A C 1
ATOM 1527 O O . PHE A 1 193 ? -0.851 -0.787 14.836 1.00 92.12 193 PHE A O 1
ATOM 1534 N N . ALA A 1 194 ? -0.470 1.432 14.846 1.00 92.50 194 ALA A N 1
ATOM 1535 C CA . ALA A 1 194 ? -0.864 1.642 16.234 1.00 92.50 194 ALA A CA 1
ATOM 1536 C C . ALA A 1 194 ? -2.347 1.293 16.442 1.00 92.50 194 ALA A C 1
ATOM 1538 O O . ALA A 1 194 ? -2.669 0.501 17.335 1.00 92.50 194 ALA A O 1
ATOM 1539 N N . LEU A 1 195 ? -3.229 1.776 15.558 1.00 95.00 195 LEU A N 1
ATOM 1540 C CA . LEU A 1 195 ? -4.658 1.446 15.549 1.00 95.00 195 LEU A CA 1
ATOM 1541 C C . LEU A 1 195 ? -4.891 -0.055 15.437 1.00 95.00 195 LEU A C 1
ATOM 1543 O O . LEU A 1 195 ? -5.593 -0.646 16.257 1.00 95.00 195 LEU A O 1
ATOM 1547 N N . ARG A 1 196 ? -4.257 -0.698 14.457 1.00 93.19 196 ARG A N 1
ATOM 1548 C CA . ARG A 1 196 ? -4.348 -2.145 14.264 1.00 93.19 196 ARG A CA 1
ATOM 1549 C C . ARG A 1 196 ? -3.899 -2.911 15.502 1.00 93.19 196 ARG A C 1
ATOM 1551 O O . ARG A 1 196 ? -4.561 -3.866 15.903 1.00 93.19 196 ARG A O 1
ATOM 1558 N N . ARG A 1 197 ? -2.795 -2.511 16.131 1.00 92.12 197 ARG A N 1
ATOM 1559 C CA . ARG A 1 197 ? -2.299 -3.153 17.353 1.00 92.12 197 ARG A CA 1
ATOM 1560 C C . ARG A 1 197 ? -3.299 -3.010 18.499 1.00 92.12 197 ARG A C 1
ATOM 1562 O O . ARG A 1 197 ? -3.580 -4.001 19.177 1.00 92.12 197 ARG A O 1
ATOM 1569 N N . ALA A 1 198 ? -3.846 -1.813 18.704 1.00 92.38 198 ALA A N 1
ATOM 1570 C CA . ALA A 1 198 ? -4.873 -1.561 19.712 1.00 92.38 198 ALA A CA 1
ATOM 1571 C C . ALA A 1 198 ? -6.131 -2.402 19.445 1.00 92.38 198 ALA A C 1
ATOM 1573 O O . ALA A 1 198 ? -6.631 -3.064 20.353 1.00 92.38 198 ALA A O 1
ATOM 1574 N N . TYR A 1 199 ? -6.561 -2.477 18.184 1.00 93.25 199 TYR A N 1
ATOM 1575 C CA . TYR A 1 199 ? -7.677 -3.307 17.750 1.00 93.25 199 TYR A CA 1
ATOM 1576 C C . TYR A 1 199 ? -7.417 -4.782 18.066 1.00 93.25 199 TYR A C 1
ATOM 1578 O O . TYR A 1 199 ? -8.161 -5.400 18.820 1.00 93.25 199 TYR A O 1
ATOM 1586 N N . GLN A 1 200 ? -6.321 -5.359 17.576 1.00 88.81 200 GLN A N 1
ATOM 1587 C CA . GLN A 1 200 ? -6.061 -6.803 17.635 1.00 88.81 200 GLN A CA 1
ATOM 1588 C C . GLN A 1 200 ? -5.773 -7.362 19.030 1.00 88.81 200 GLN A C 1
ATOM 1590 O O . GLN A 1 200 ? -6.042 -8.537 19.278 1.00 88.81 200 GLN A O 1
ATOM 1595 N N . THR A 1 201 ? -5.261 -6.548 19.950 1.00 82.12 201 THR A N 1
ATOM 1596 C CA . THR A 1 201 ? -4.853 -7.008 21.288 1.00 82.12 201 THR A CA 1
ATOM 1597 C C . THR A 1 201 ? -5.997 -7.094 22.298 1.00 82.12 201 THR A C 1
ATOM 1599 O O . THR A 1 201 ? -5.820 -7.693 23.358 1.00 82.12 201 THR A O 1
ATOM 1602 N N . ARG A 1 202 ? -7.173 -6.540 21.987 1.00 65.00 202 ARG A N 1
ATOM 1603 C CA . ARG A 1 202 ? -8.265 -6.410 22.958 1.00 65.00 202 ARG A CA 1
ATOM 1604 C C . ARG A 1 202 ? -9.378 -7.442 22.754 1.00 65.00 202 ARG A C 1
ATOM 1606 O O . ARG A 1 202 ? -9.930 -7.504 21.654 1.00 65.00 202 ARG A O 1
ATOM 1613 N N . PRO A 1 203 ? -9.706 -8.270 23.765 1.00 52.16 203 PRO A N 1
ATOM 1614 C CA . PRO A 1 203 ? -10.884 -9.129 23.716 1.00 52.16 203 PRO A CA 1
ATOM 1615 C C . PRO A 1 203 ? -12.167 -8.292 23.816 1.00 52.16 203 PRO A C 1
ATOM 1617 O O . PRO A 1 203 ? -12.155 -7.195 24.367 1.00 52.16 203 PRO A O 1
ATOM 1620 N N . LEU A 1 204 ? -13.269 -8.821 23.279 1.00 51.31 204 LEU A N 1
ATOM 1621 C CA . LEU A 1 204 ? -14.599 -8.220 23.409 1.00 51.31 204 LEU A CA 1
ATOM 1622 C C . LEU A 1 204 ? -14.982 -8.164 24.895 1.00 51.31 204 LEU A C 1
ATOM 1624 O O . LEU A 1 204 ? -15.031 -9.211 25.543 1.00 51.31 204 LEU A O 1
ATOM 1628 N N . CYS A 1 205 ? -15.211 -6.956 25.413 1.00 40.22 205 CYS A N 1
ATOM 1629 C CA . CYS A 1 205 ? -15.810 -6.732 26.728 1.00 40.22 205 CYS A CA 1
ATOM 1630 C C . CYS A 1 205 ? -17.323 -6.977 26.687 1.00 40.22 205 CYS A C 1
ATOM 1632 O O . CYS A 1 205 ? -17.968 -6.540 25.703 1.00 40.22 205 CYS A O 1
#

pLDDT: mean 83.23, std 12.57, range [40.22, 95.44]

Secondary structure (DSSP, 8-state):
-------HHHHHHHHTTS-HHHHHHHHHTS-HHHHHHHHH-SEEEEEEEESS---SGGGHHHHS--SS-EEEEEE-GGGTTTGGGGGS--S-EEESSSSEEEETTEEEEPS-SSHHHHHHHHTTTTTSPTTEEEEEEEESS--HHHHHHHHHTT-EEEEEE-TT---TTSS-GGG-SEEEETTTHHHHHHHHHHHHHHHHHPPP-